Protein AF-0000000075743667 (afdb_homodimer)

Structure (mmCIF, N/CA/C/O backbone):
data_AF-0000000075743667-model_v1
#
loop_
_entity.id
_entity.type
_entity.pdbx_description
1 polymer 'Uncharacterized protein'
#
loop_
_atom_site.group_PDB
_atom_site.id
_atom_site.type_symbol
_atom_site.label_atom_id
_atom_site.label_alt_id
_atom_site.label_comp_id
_atom_site.label_asym_id
_atom_site.label_entity_id
_atom_site.label_seq_id
_atom_site.pdbx_PDB_ins_code
_atom_site.Cartn_x
_atom_site.Cartn_y
_atom_site.Cartn_z
_atom_site.occupancy
_atom_site.B_iso_or_equiv
_atom_site.auth_seq_id
_atom_site.auth_comp_id
_atom_site.auth_asym_id
_atom_site.auth_atom_id
_atom_site.pdbx_PDB_model_num
ATOM 1 N N . MET A 1 1 ? 5.312 5.82 22.953 1 30.31 1 MET A N 1
ATOM 2 C CA . MET A 1 1 ? 4.227 6.695 23.391 1 30.31 1 MET A CA 1
ATOM 3 C C . MET A 1 1 ? 3.285 7.008 22.219 1 30.31 1 MET A C 1
ATOM 5 O O . MET A 1 1 ? 3.736 7.336 21.125 1 30.31 1 MET A O 1
ATOM 9 N N . SER A 1 2 ? 2.158 6.434 22.016 1 38.72 2 SER A N 1
ATOM 10 C CA . SER A 1 2 ? 1.149 6.746 21.016 1 38.72 2 SER A CA 1
ATOM 11 C C . SER A 1 2 ? 1.008 8.258 20.828 1 38.72 2 SER A C 1
ATOM 13 O O . SER A 1 2 ? 0.708 8.977 21.781 1 38.72 2 SER A O 1
ATOM 15 N N . ASN A 1 3 ? 1.74 8.914 20.125 1 46.66 3 ASN A N 1
ATOM 16 C CA . ASN A 1 3 ? 1.658 10.375 20.078 1 46.66 3 ASN A CA 1
ATOM 17 C C . ASN A 1 3 ? 0.221 10.852 19.891 1 46.66 3 ASN A C 1
ATOM 19 O O . ASN A 1 3 ? -0.352 10.688 18.812 1 46.66 3 ASN A O 1
ATOM 23 N N . ASP A 1 4 ? -0.567 10.5 20.859 1 55.75 4 ASP A N 1
ATOM 24 C CA . ASP A 1 4 ? -1.965 10.914 20.906 1 55.75 4 ASP A CA 1
ATOM 25 C C . ASP A 1 4 ? -2.107 12.391 20.531 1 55.75 4 ASP A C 1
ATOM 27 O O . ASP A 1 4 ? -1.599 13.266 21.234 1 55.75 4 ASP A O 1
ATOM 31 N N . LEU A 1 5 ? -2.025 12.688 19.234 1 69.25 5 LEU A N 1
ATOM 32 C CA . LEU A 1 5 ? -2.34 14.055 18.844 1 69.25 5 LEU A CA 1
ATOM 33 C C . LEU A 1 5 ? -3.625 14.531 19.516 1 69.25 5 LEU A C 1
ATOM 35 O O . LEU A 1 5 ? -4.645 13.836 19.469 1 69.25 5 LEU A O 1
ATOM 39 N N . GLY A 1 6 ? -3.549 15.078 20.703 1 69.88 6 GLY A N 1
ATOM 40 C CA . GLY A 1 6 ? -4.699 15.656 21.375 1 69.88 6 GLY A CA 1
ATOM 41 C C . GLY A 1 6 ? -5.883 15.891 20.453 1 69.88 6 GLY A C 1
ATOM 42 O O . GLY A 1 6 ? -6.02 15.211 19.422 1 69.88 6 GLY A O 1
ATOM 43 N N . ASP A 1 7 ? -6.824 16.672 20.672 1 87.44 7 ASP A N 1
ATOM 44 C CA . ASP A 1 7 ? -8.031 17.047 19.938 1 87.44 7 ASP A CA 1
ATOM 45 C C . AS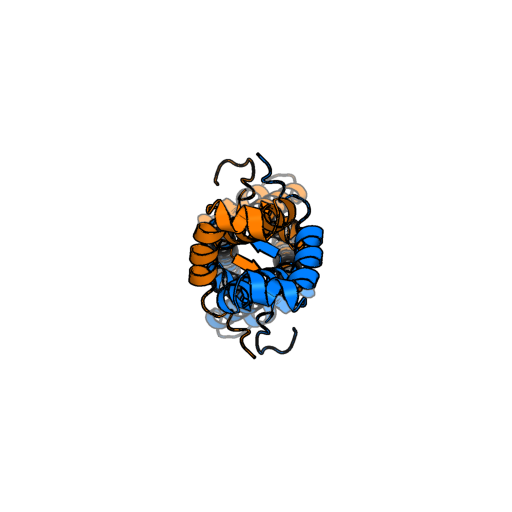P A 1 7 ? -7.699 17.938 18.75 1 87.44 7 ASP A C 1
ATOM 47 O O . ASP A 1 7 ? -7.949 19.141 18.766 1 87.44 7 ASP A O 1
ATOM 51 N N . ILE A 1 8 ? -7.152 17.281 17.625 1 92.94 8 ILE A N 1
ATOM 52 C CA . ILE A 1 8 ? -6.727 18.047 16.469 1 92.94 8 ILE A CA 1
ATOM 53 C C . ILE A 1 8 ? -7.945 18.656 15.781 1 92.94 8 ILE A C 1
ATOM 55 O O . ILE A 1 8 ? -7.902 19.812 15.328 1 92.94 8 ILE A O 1
ATOM 59 N N . LYS A 1 9 ? -9 17.984 15.789 1 92.5 9 LYS A N 1
ATOM 60 C CA . LYS A 1 9 ? -10.219 18.5 15.172 1 92.5 9 LYS A CA 1
ATOM 61 C C . LYS A 1 9 ? -10.719 19.734 15.906 1 92.5 9 LYS A C 1
ATOM 63 O O . LYS A 1 9 ? -11.109 20.719 15.273 1 92.5 9 LYS A O 1
ATOM 68 N N . GLY A 1 10 ? -10.641 19.516 17.172 1 95.5 10 GLY A N 1
ATOM 69 C CA . GLY A 1 10 ? -11.023 20.672 17.984 1 95.5 10 GLY A CA 1
ATOM 70 C C . GLY A 1 10 ? -10.109 21.859 17.797 1 95.5 10 GLY A C 1
ATOM 71 O O . GLY A 1 10 ? -10.57 23 17.672 1 95.5 10 GLY A O 1
ATOM 72 N N . SER A 1 11 ? -8.898 21.641 17.75 1 96.62 11 SER A N 1
ATOM 73 C CA . SER A 1 11 ? -7.914 22.703 17.547 1 96.62 11 SER A CA 1
ATOM 74 C C . SER A 1 11 ? -8.133 23.406 16.219 1 96.62 11 SER A C 1
ATOM 76 O O . SER A 1 11 ? -8.102 24.641 16.156 1 96.62 11 SER A O 1
ATOM 78 N N . VAL A 1 12 ? -8.398 22.656 15.234 1 97.06 12 VAL A N 1
ATOM 79 C CA . VAL A 1 12 ? -8.617 23.219 13.898 1 97.06 12 VAL A CA 1
ATOM 80 C C . VAL A 1 12 ? -9.875 24.078 13.906 1 97.06 12 VAL A C 1
ATOM 82 O O . VAL A 1 12 ? -9.867 25.203 13.375 1 97.06 12 VAL A O 1
ATOM 85 N N . LYS A 1 13 ? -10.859 23.578 14.523 1 96.56 13 LYS A N 1
ATOM 86 C CA . LYS A 1 13 ? -12.109 24.328 14.586 1 96.56 13 LYS A CA 1
ATOM 87 C C . LYS A 1 13 ? -11.914 25.672 15.305 1 96.56 13 LYS A C 1
ATOM 89 O O . LYS A 1 13 ? -12.359 26.703 14.812 1 96.56 13 LYS A O 1
ATOM 94 N N . ARG A 1 14 ? -11.242 25.656 16.406 1 97.19 14 ARG A N 1
ATOM 95 C CA . ARG A 1 14 ? -11 26.859 17.172 1 97.19 14 ARG A CA 1
ATOM 96 C C . ARG A 1 14 ? -10.109 27.844 16.406 1 97.19 14 ARG A C 1
ATOM 98 O O . ARG A 1 14 ? -10.359 29.047 16.391 1 97.19 14 ARG A O 1
ATOM 105 N N . LEU A 1 15 ? -9.18 27.328 15.711 1 98 15 LEU A N 1
ATOM 106 C CA . LEU A 1 15 ? -8.258 28.172 14.969 1 98 15 LEU A CA 1
ATOM 107 C C . LEU A 1 15 ? -8.953 28.797 13.758 1 98 15 LEU A C 1
ATOM 109 O O . LEU A 1 15 ? -8.664 29.938 13.391 1 98 15 LEU A O 1
ATOM 113 N N . ARG A 1 16 ? -9.859 28.094 13.18 1 97.12 16 ARG A N 1
ATOM 114 C CA . ARG A 1 16 ? -10.617 28.656 12.062 1 97.12 16 ARG A CA 1
ATOM 115 C C . ARG A 1 16 ? -11.438 29.859 12.5 1 97.12 16 ARG A C 1
ATOM 117 O O . ARG A 1 16 ? -11.516 30.859 11.781 1 97.12 16 ARG A O 1
ATOM 124 N N . GLU A 1 17 ? -11.922 29.766 13.641 1 96.56 17 GLU A N 1
ATOM 125 C CA . GLU A 1 17 ? -12.688 30.875 14.195 1 96.56 17 GLU A CA 1
ATOM 126 C C . GLU A 1 17 ? -11.789 32.094 14.469 1 96.56 17 GLU A C 1
ATOM 128 O O . GLU A 1 17 ? -12.164 33.219 14.195 1 96.56 17 GLU A O 1
ATOM 133 N N . ARG A 1 18 ? -10.664 31.734 14.914 1 95.88 18 ARG A N 1
ATOM 134 C CA . ARG A 1 18 ? -9.727 32.812 15.273 1 95.88 18 ARG A CA 1
ATOM 135 C C . ARG A 1 18 ? -9.234 33.531 14.039 1 95.88 18 ARG A C 1
ATOM 137 O O . ARG A 1 18 ? -9.227 34.781 14.008 1 95.88 18 ARG A O 1
ATOM 144 N N . VAL A 1 19 ? -8.906 32.781 13.055 1 96.25 19 VAL A N 1
ATOM 145 C CA . VAL A 1 19 ? -8.258 33.406 11.906 1 96.25 19 VAL A CA 1
ATOM 146 C C . VAL A 1 19 ? -9.281 34.188 11.078 1 96.25 19 VAL A C 1
ATOM 148 O O . VAL A 1 19 ? -8.922 34.969 10.195 1 96.25 19 VAL A O 1
ATOM 151 N N . SER A 1 20 ? -10.492 34.031 11.367 1 94.44 20 SER A N 1
ATOM 152 C CA . SER A 1 20 ? -11.555 34.75 10.688 1 94.44 20 SER A CA 1
ATOM 153 C C . SER A 1 20 ? -11.914 36.031 11.43 1 94.44 20 SER A C 1
ATOM 155 O O . SER A 1 20 ? -12.688 36.875 10.93 1 94.44 20 SER A O 1
ATOM 157 N N . SER A 1 21 ? -11.375 36.25 12.633 1 94.12 21 SER A N 1
ATOM 158 C CA . SER A 1 21 ? -11.672 37.406 13.492 1 94.12 21 SER A CA 1
ATOM 159 C C . SER A 1 21 ? -10.789 38.594 13.141 1 94.12 21 SER A C 1
ATOM 161 O O . SER A 1 21 ? -9.562 38.469 13.156 1 94.12 21 SER A O 1
ATOM 163 N N . GLY A 1 22 ? -11.375 39.688 12.914 1 93.69 22 GLY A N 1
ATOM 164 C CA . GLY A 1 22 ? -10.641 40.906 12.633 1 93.69 22 GLY A CA 1
ATOM 165 C C . GLY A 1 22 ? -9.703 41.312 13.758 1 93.69 22 GLY A C 1
ATOM 166 O O . GLY A 1 22 ? -8.586 41.75 13.516 1 93.69 22 GLY A O 1
ATOM 167 N N . THR A 1 23 ? -10.172 41.156 14.977 1 94.62 23 THR A N 1
ATOM 168 C CA . THR A 1 23 ? -9.367 41.5 16.141 1 94.62 23 THR A CA 1
ATOM 169 C C . THR A 1 23 ? -8.117 40.625 16.219 1 94.62 23 THR A C 1
ATOM 171 O O . THR A 1 23 ? -7.031 41.125 16.531 1 94.62 23 THR A O 1
ATOM 174 N N . PHE A 1 24 ? -8.289 39.406 15.883 1 96.12 24 PHE A N 1
ATOM 175 C CA . PHE A 1 24 ? -7.152 38.469 15.891 1 96.12 24 PHE A CA 1
ATOM 176 C C . PHE A 1 24 ? -6.152 38.844 14.797 1 96.12 24 PHE A C 1
ATOM 178 O O . PHE A 1 24 ? -4.949 38.906 15.055 1 96.12 24 PHE A O 1
ATOM 185 N N . ILE A 1 25 ? -6.629 39.125 13.68 1 96.19 25 ILE A N 1
ATOM 186 C CA . ILE A 1 25 ? -5.781 39.5 12.539 1 96.19 25 ILE A CA 1
ATOM 187 C C . ILE A 1 25 ? -4.949 40.719 12.883 1 96.19 25 ILE A C 1
ATOM 189 O O . ILE A 1 25 ? -3.748 40.75 12.602 1 96.19 25 ILE A O 1
ATOM 193 N N . LYS A 1 26 ? -5.578 41.625 13.492 1 95.38 26 LYS A N 1
ATOM 194 C CA . LYS A 1 26 ? -4.887 42.844 13.875 1 95.38 26 LYS A CA 1
ATOM 195 C C . LYS A 1 26 ? -3.826 42.562 14.938 1 95.38 26 LYS A C 1
ATOM 197 O O . LYS A 1 26 ? -2.754 43.188 14.922 1 95.38 26 LYS A O 1
ATOM 202 N N . ALA A 1 27 ? -4.129 41.625 15.773 1 94.06 27 ALA A N 1
ATOM 203 C CA . ALA A 1 27 ? -3.242 41.344 16.891 1 94.06 27 ALA A CA 1
ATOM 204 C C . ALA A 1 27 ? -1.992 40.594 16.438 1 94.06 27 ALA A C 1
ATOM 206 O O . ALA A 1 27 ? -0.893 40.844 16.938 1 94.06 27 ALA A O 1
ATOM 207 N N . VAL A 1 28 ? -2.141 39.75 15.5 1 95.62 28 VAL A N 1
ATOM 208 C CA . VAL A 1 28 ? -1.021 38.844 15.234 1 95.62 28 VAL A CA 1
ATOM 209 C C . VAL A 1 28 ? -0.423 39.156 13.867 1 95.62 28 VAL A C 1
ATOM 211 O O . VAL A 1 28 ? 0.69 38.719 13.555 1 95.62 28 VAL A O 1
ATOM 214 N N . GLY A 1 29 ? -1.135 39.719 12.945 1 95.12 29 GLY A N 1
ATOM 215 C CA . GLY A 1 29 ? -0.671 40.062 11.609 1 95.12 29 GLY A CA 1
ATOM 216 C C . GLY A 1 29 ? -1.133 39.062 10.555 1 95.12 29 GLY A C 1
ATOM 217 O O . GLY A 1 29 ? -1.316 37.875 10.844 1 95.12 29 GLY A O 1
ATOM 218 N N . LYS A 1 30 ? -1.178 39.531 9.352 1 95.5 30 LYS A N 1
ATOM 219 C CA . LYS A 1 30 ? -1.672 38.75 8.234 1 95.5 30 LYS A CA 1
ATOM 220 C C . LYS A 1 30 ? -0.74 37.562 7.941 1 95.5 30 LYS A C 1
ATOM 222 O O . LYS A 1 30 ? -1.189 36.5 7.512 1 95.5 30 LYS A O 1
ATOM 227 N N . GLY A 1 31 ? 0.499 37.781 8.148 1 95.19 31 GLY A N 1
ATOM 228 C CA . GLY A 1 31 ? 1.457 36.719 7.91 1 95.19 31 GLY A CA 1
ATOM 229 C C . GLY A 1 31 ? 1.236 35.5 8.805 1 95.19 31 GLY A C 1
ATOM 230 O O . GLY A 1 31 ? 1.207 34.375 8.32 1 95.19 31 GLY A O 1
ATOM 231 N N . THR A 1 32 ? 1.027 35.844 10.023 1 96.75 32 THR A N 1
ATOM 232 C CA . THR A 1 32 ? 0.778 34.75 10.977 1 96.75 32 THR A CA 1
ATOM 233 C C . THR A 1 32 ? -0.53 34.031 10.656 1 96.75 32 THR A C 1
ATOM 235 O O . THR A 1 32 ? -0.603 32.812 10.727 1 96.75 32 THR A O 1
ATOM 238 N N . VAL A 1 33 ? -1.503 34.75 10.297 1 96.81 33 VAL A N 1
ATOM 239 C CA . VAL A 1 33 ? -2.799 34.188 9.938 1 96.81 33 VAL A CA 1
ATOM 240 C C . VAL A 1 33 ? -2.641 33.25 8.742 1 96.81 33 VAL A C 1
ATOM 242 O O . VAL A 1 33 ? -3.16 32.125 8.75 1 96.81 33 VAL A O 1
ATOM 245 N N . ARG A 1 34 ? -1.902 33.625 7.75 1 96.12 34 ARG A N 1
ATOM 246 C CA . ARG A 1 34 ? -1.662 32.812 6.574 1 96.12 34 ARG A CA 1
ATOM 247 C C . ARG A 1 34 ? -0.949 31.5 6.957 1 96.12 34 ARG A C 1
ATOM 249 O O . ARG A 1 34 ? -1.263 30.438 6.426 1 96.12 34 ARG A O 1
ATOM 256 N N . ASP A 1 35 ? 0.009 31.641 7.84 1 96.94 35 ASP A N 1
ATOM 257 C CA . ASP A 1 35 ? 0.732 30.453 8.289 1 96.94 35 ASP A CA 1
ATOM 258 C C . ASP A 1 35 ? -0.207 29.469 8.969 1 96.94 35 ASP A C 1
ATOM 260 O O . ASP A 1 35 ? -0.12 28.25 8.734 1 96.94 35 ASP A O 1
ATOM 264 N N . ILE A 1 36 ? -1.07 29.984 9.812 1 97.44 36 I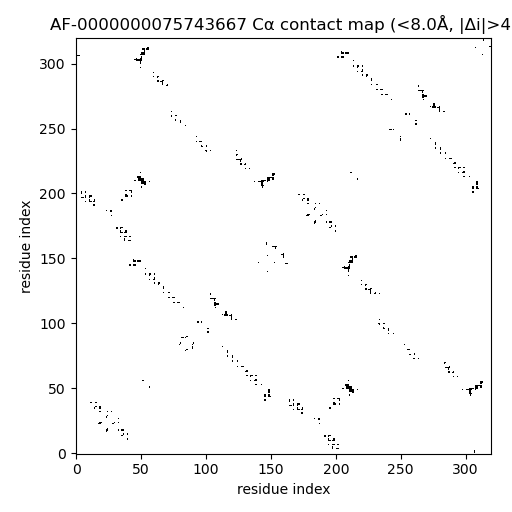LE A N 1
ATOM 265 C CA . ILE A 1 36 ? -2.021 29.125 10.508 1 97.44 36 ILE A CA 1
ATOM 266 C C . ILE A 1 36 ? -2.965 28.469 9.492 1 97.44 36 ILE A C 1
ATOM 268 O O . ILE A 1 36 ? -3.24 27.266 9.57 1 97.44 36 ILE A O 1
ATOM 272 N N . GLU A 1 37 ? -3.43 29.219 8.555 1 96.81 37 GLU A N 1
ATOM 273 C CA . GLU A 1 37 ? -4.32 28.719 7.52 1 96.81 37 GLU A CA 1
ATOM 274 C C . GLU A 1 37 ? -3.646 27.609 6.707 1 96.81 37 GLU A C 1
ATOM 276 O O . GLU A 1 37 ? -4.289 26.625 6.336 1 96.81 37 GLU A O 1
ATOM 281 N N . THR A 1 38 ? -2.422 27.781 6.449 1 96.25 38 THR A N 1
ATOM 282 C CA . THR A 1 38 ? -1.66 26.781 5.727 1 96.25 38 THR A CA 1
ATOM 283 C C . THR A 1 38 ? -1.68 25.453 6.48 1 96.25 38 THR A C 1
ATOM 285 O O . THR A 1 38 ? -1.871 24.391 5.875 1 96.25 38 THR A O 1
ATOM 288 N N . LEU A 1 39 ? -1.499 25.547 7.77 1 96.56 39 LEU A N 1
ATOM 289 C CA . LEU A 1 39 ? -1.515 24.328 8.562 1 96.56 39 LEU A CA 1
ATOM 290 C C . LEU A 1 39 ? -2.914 23.719 8.602 1 96.56 39 LEU A C 1
ATOM 292 O O . LEU A 1 39 ? -3.066 22.5 8.578 1 96.56 39 LEU A O 1
ATOM 296 N N . ILE A 1 40 ? -3.885 24.531 8.703 1 96.19 40 ILE A N 1
ATOM 297 C CA . ILE A 1 40 ? -5.262 24.047 8.688 1 96.19 40 ILE A CA 1
ATOM 298 C C . ILE A 1 40 ? -5.539 23.328 7.367 1 96.19 40 ILE A C 1
ATOM 300 O O . ILE A 1 40 ? -6.129 22.25 7.352 1 96.19 40 ILE A O 1
ATOM 304 N N . GLU A 1 41 ? -5.086 23.906 6.297 1 94.38 41 GLU A N 1
ATOM 305 C CA . GLU A 1 41 ? -5.281 23.312 4.98 1 94.38 41 GLU A CA 1
ATOM 306 C C . GLU A 1 41 ? -4.562 21.969 4.875 1 94.38 41 GLU A C 1
ATOM 308 O O . GLU A 1 41 ? -5.109 21.016 4.328 1 94.38 41 GLU A O 1
ATOM 313 N N . TYR A 1 42 ? -3.385 21.953 5.355 1 93.88 42 TYR A N 1
ATOM 314 C CA . TYR A 1 42 ? -2.643 20.703 5.367 1 93.88 42 TYR A CA 1
ATOM 315 C C . TYR A 1 42 ? -3.43 19.609 6.078 1 93.88 42 TYR A C 1
ATOM 317 O O . TYR A 1 42 ? -3.537 18.484 5.578 1 93.88 42 TYR A O 1
ATOM 325 N N . TYR A 1 43 ? -3.936 19.969 7.215 1 93.19 43 TYR A N 1
ATOM 326 C CA . TYR A 1 43 ? -4.738 19.016 7.969 1 93.19 43 TYR A CA 1
ATOM 327 C C . TYR A 1 43 ? -5.953 18.562 7.16 1 93.19 43 TYR A C 1
ATOM 329 O O . TYR A 1 43 ? -6.25 17.375 7.082 1 93.19 43 TYR A O 1
ATOM 337 N N . GLU A 1 44 ? -6.609 19.469 6.586 1 92.12 44 GLU A N 1
ATOM 338 C CA . GLU A 1 44 ? -7.832 19.172 5.852 1 92.12 44 GLU A CA 1
ATOM 339 C C . GLU A 1 44 ? -7.555 18.234 4.676 1 92.12 44 GLU A C 1
ATOM 341 O O . GLU A 1 44 ? -8.367 17.359 4.363 1 92.12 44 GLU A O 1
ATOM 346 N N . LEU A 1 45 ? -6.43 18.391 4.102 1 90.19 45 LEU A N 1
ATOM 347 C CA . LEU A 1 45 ? -6.062 17.578 2.947 1 90.19 45 LEU A CA 1
ATOM 348 C C . LEU A 1 45 ? -5.633 16.188 3.379 1 90.19 45 LEU A C 1
ATOM 350 O O . LEU A 1 45 ? -5.824 15.211 2.643 1 90.19 45 LEU A O 1
ATOM 354 N N . THR A 1 46 ? -5.094 16.125 4.527 1 91.44 46 THR A N 1
ATOM 355 C CA . THR A 1 46 ? -4.434 14.875 4.887 1 91.44 46 THR A CA 1
ATOM 356 C C . THR A 1 46 ? -5.293 14.07 5.855 1 91.44 46 THR A C 1
ATOM 358 O O . THR A 1 46 ? -5.062 12.875 6.051 1 91.44 46 THR A O 1
ATOM 361 N N . LYS A 1 47 ? -6.301 14.656 6.418 1 89.88 47 LYS A N 1
ATOM 362 C CA . LYS A 1 47 ? -7.078 14 7.465 1 89.88 47 LYS A CA 1
ATOM 363 C C . LYS A 1 47 ? -7.805 12.773 6.922 1 89.88 47 LYS A C 1
ATOM 365 O O . LYS A 1 47 ? -8.148 11.867 7.684 1 89.88 47 LYS A O 1
ATOM 370 N N . SER A 1 48 ? -8.078 12.758 5.691 1 90.75 48 SER A N 1
ATOM 371 C CA . SER A 1 48 ? -8.828 11.648 5.109 1 90.75 48 SER A CA 1
ATOM 372 C C . SER A 1 48 ? -7.895 10.625 4.465 1 90.75 48 SER A C 1
ATOM 374 O O . SER A 1 48 ? -8.352 9.672 3.84 1 90.75 48 SER A O 1
ATOM 376 N N . CYS A 1 49 ? -6.645 10.789 4.621 1 91.56 49 CYS A N 1
ATOM 377 C CA . CYS A 1 49 ? -5.672 9.914 3.98 1 91.56 49 CYS A CA 1
ATOM 378 C C . CYS A 1 49 ? -5.219 8.812 4.934 1 91.56 49 CYS A C 1
ATOM 380 O O . CYS A 1 49 ? -5.273 8.977 6.152 1 91.56 49 CYS A O 1
ATOM 382 N N . VAL A 1 50 ? -4.867 7.707 4.324 1 92.44 50 VAL A N 1
ATOM 383 C CA . VAL A 1 50 ? -4.148 6.645 5.02 1 92.44 50 VAL A CA 1
ATOM 384 C C . VAL A 1 50 ? -2.645 6.898 4.934 1 92.44 50 VAL A C 1
ATOM 386 O O . VAL A 1 50 ? -2.129 7.258 3.875 1 92.44 50 VAL A O 1
ATOM 389 N N . MET A 1 51 ? -2.045 6.762 6.051 1 90.88 51 MET A N 1
ATOM 390 C CA . MET A 1 51 ? -0.631 7.121 6.086 1 90.88 51 MET A CA 1
ATOM 391 C C . MET A 1 51 ? 0.239 5.887 6.301 1 90.88 51 MET A C 1
ATOM 393 O O . MET A 1 51 ? -0.109 5.008 7.09 1 90.88 51 MET A O 1
ATOM 397 N N . LEU A 1 52 ? 1.314 5.883 5.504 1 92 52 LEU A N 1
ATOM 398 C CA . LEU A 1 52 ? 2.332 4.84 5.594 1 92 52 LEU A CA 1
ATOM 399 C C . LEU A 1 52 ? 3.709 5.445 5.84 1 92 52 LEU A C 1
ATOM 401 O O . LEU A 1 52 ? 3.996 6.555 5.383 1 92 52 LEU A O 1
ATOM 405 N N . THR A 1 53 ? 4.516 4.711 6.535 1 91.62 53 THR A N 1
ATOM 406 C CA . THR A 1 53 ? 5.922 5.098 6.547 1 91.62 53 THR A CA 1
ATOM 407 C C . THR A 1 53 ? 6.574 4.801 5.199 1 91.62 53 THR A C 1
ATOM 409 O O . THR A 1 53 ? 6.07 3.982 4.426 1 91.62 53 THR A O 1
ATOM 412 N N . GLN A 1 54 ? 7.648 5.41 4.965 1 89.94 54 GLN A N 1
ATOM 413 C CA . GLN A 1 54 ? 8.414 5.121 3.756 1 89.94 54 GLN A CA 1
ATOM 414 C C . GLN A 1 54 ? 8.891 3.674 3.74 1 89.94 54 GLN A C 1
ATOM 416 O O . GLN A 1 54 ? 8.898 3.025 2.691 1 89.94 54 GLN A O 1
ATOM 421 N N . ASP A 1 55 ? 9.25 3.182 4.844 1 91.12 55 ASP A N 1
ATOM 422 C CA . ASP A 1 55 ? 9.719 1.804 4.957 1 91.12 55 ASP A CA 1
ATOM 423 C C . ASP A 1 55 ? 8.602 0.815 4.641 1 91.12 55 ASP A C 1
ATOM 425 O O . ASP A 1 55 ? 8.828 -0.194 3.969 1 91.12 55 ASP A O 1
ATOM 429 N N . GLU A 1 56 ? 7.445 1.104 5.113 1 92.44 56 GLU A N 1
ATOM 430 C CA . GLU A 1 56 ? 6.297 0.258 4.812 1 92.44 56 GLU A CA 1
ATOM 431 C C . GLU A 1 56 ? 6.016 0.219 3.311 1 92.44 56 GLU A C 1
ATOM 433 O O . GLU A 1 56 ? 5.785 -0.852 2.744 1 92.44 56 GLU A O 1
ATOM 438 N N . ALA A 1 57 ? 6.059 1.359 2.736 1 93.38 57 ALA A N 1
ATOM 439 C CA . ALA A 1 57 ? 5.812 1.444 1.3 1 93.38 57 ALA A CA 1
ATOM 440 C C . ALA A 1 57 ? 6.832 0.624 0.519 1 93.38 57 ALA A C 1
ATOM 442 O O . ALA A 1 57 ? 6.469 -0.157 -0.364 1 93.38 57 ALA A O 1
ATOM 443 N N . LYS A 1 58 ? 8.047 0.732 0.853 1 94.69 58 LYS A N 1
ATOM 444 C CA . LYS A 1 58 ? 9.109 -0.012 0.184 1 94.69 58 LYS A CA 1
ATOM 445 C C . LYS A 1 58 ? 8.984 -1.51 0.448 1 94.69 58 LYS A C 1
ATOM 447 O O . LYS A 1 58 ? 9.188 -2.324 -0.454 1 94.69 58 LYS A O 1
ATOM 452 N N . SER A 1 59 ? 8.633 -1.801 1.652 1 95.19 59 SER A N 1
ATOM 453 C CA . SER A 1 59 ? 8.484 -3.203 2.031 1 95.19 59 SER A CA 1
ATOM 454 C C . SER A 1 59 ? 7.371 -3.877 1.239 1 95.19 59 SER A C 1
ATOM 456 O O . SER A 1 59 ? 7.488 -5.043 0.858 1 95.19 59 SER A O 1
ATOM 458 N N . LEU A 1 60 ? 6.336 -3.148 1.057 1 95.56 60 LEU A N 1
ATOM 459 C CA . LEU A 1 60 ? 5.242 -3.688 0.255 1 95.56 60 LEU A CA 1
ATOM 460 C C . LEU A 1 60 ? 5.727 -4.059 -1.145 1 95.56 60 LEU A C 1
ATOM 462 O O . LEU A 1 60 ? 5.426 -5.145 -1.642 1 95.56 60 LEU A O 1
ATOM 466 N N . TYR A 1 61 ? 6.48 -3.205 -1.755 1 97 61 TYR A N 1
ATOM 467 C CA . TYR A 1 61 ? 6.992 -3.477 -3.094 1 97 61 TYR A CA 1
ATOM 468 C C . TYR A 1 61 ? 7.969 -4.648 -3.076 1 97 61 TYR A C 1
ATOM 470 O O . TYR A 1 61 ? 7.941 -5.5 -3.969 1 97 61 TYR A O 1
ATOM 478 N N . ASN A 1 62 ? 8.758 -4.66 -2.072 1 96.06 62 ASN A N 1
ATOM 479 C CA . ASN A 1 62 ? 9.711 -5.762 -1.959 1 96.06 62 ASN A CA 1
ATOM 480 C C . ASN A 1 62 ? 9 -7.102 -1.813 1 96.06 62 ASN A C 1
ATOM 482 O O . ASN A 1 62 ? 9.438 -8.102 -2.385 1 96.06 62 ASN A O 1
ATOM 486 N N . LEU A 1 63 ? 7.957 -7.109 -1.021 1 94.5 63 LEU A N 1
ATOM 487 C CA . LEU A 1 63 ? 7.172 -8.328 -0.856 1 94.5 63 LEU A CA 1
ATOM 488 C C . LEU A 1 63 ? 6.551 -8.758 -2.182 1 94.5 63 LEU A C 1
ATOM 490 O O . LEU A 1 63 ? 6.535 -9.945 -2.506 1 94.5 63 LEU A O 1
ATOM 494 N N . TYR A 1 64 ? 6.066 -7.801 -2.924 1 96.5 64 TYR A N 1
ATOM 495 C CA . TYR A 1 64 ? 5.559 -8.086 -4.262 1 96.5 64 TYR A CA 1
ATOM 496 C C . TYR A 1 64 ? 6.637 -8.719 -5.133 1 96.5 64 TYR A C 1
ATOM 498 O O . TYR A 1 64 ? 6.41 -9.758 -5.754 1 96.5 64 TYR A O 1
ATOM 506 N N . VAL A 1 65 ? 7.75 -8.102 -5.176 1 96.12 65 VAL A N 1
ATOM 507 C CA . VAL A 1 65 ? 8.82 -8.578 -6.043 1 96.12 65 VAL A CA 1
ATOM 508 C C . VAL A 1 65 ? 9.203 -10.008 -5.664 1 96.12 65 VAL A C 1
ATOM 510 O O . VAL A 1 65 ? 9.352 -10.867 -6.535 1 96.12 65 VAL A O 1
ATOM 513 N N . ALA A 1 66 ? 9.328 -10.219 -4.406 1 93.94 66 ALA A N 1
ATOM 514 C CA . ALA A 1 66 ? 9.672 -11.555 -3.918 1 93.94 66 ALA A CA 1
ATOM 515 C C . ALA A 1 66 ? 8.594 -12.562 -4.297 1 93.94 66 ALA A C 1
ATOM 517 O O . ALA A 1 66 ? 8.906 -13.688 -4.707 1 93.94 66 ALA A O 1
ATOM 518 N N . SER A 1 67 ? 7.344 -12.18 -4.148 1 94.38 67 SER A N 1
ATOM 519 C CA . SER A 1 67 ? 6.223 -13.055 -4.473 1 94.38 67 SER A CA 1
ATOM 520 C C . SER A 1 67 ? 6.164 -13.352 -5.969 1 94.38 67 SER A C 1
ATOM 522 O O . SER A 1 67 ? 6.043 -14.508 -6.375 1 94.38 67 SER A O 1
ATOM 524 N N . GLU A 1 68 ? 6.199 -12.273 -6.695 1 94.06 68 GLU A N 1
ATOM 525 C CA . GLU A 1 68 ? 6.133 -12.406 -8.148 1 94.06 68 GLU A CA 1
ATOM 526 C C . GLU A 1 68 ? 7.254 -13.297 -8.672 1 94.06 68 GLU A C 1
ATOM 528 O O . GLU A 1 68 ? 7.023 -14.172 -9.508 1 94.06 68 GLU A O 1
ATOM 533 N N . GLY A 1 69 ? 8.445 -13.055 -8.211 1 90 69 GLY A N 1
ATOM 534 C CA . GLY A 1 69 ? 9.578 -13.859 -8.641 1 90 69 GLY A CA 1
ATOM 535 C C . GLY A 1 69 ? 9.398 -15.344 -8.352 1 90 69 GLY A C 1
ATOM 536 O O . GLY A 1 69 ? 9.648 -16.188 -9.219 1 90 69 GLY A O 1
ATOM 537 N N . ARG A 1 70 ? 8.969 -15.688 -7.234 1 87.06 70 ARG A N 1
ATOM 538 C CA . ARG A 1 70 ? 8.781 -17.078 -6.82 1 87.06 70 ARG A CA 1
ATOM 539 C C . ARG A 1 70 ? 7.672 -17.75 -7.625 1 87.06 70 ARG A C 1
ATOM 541 O O . ARG A 1 70 ? 7.84 -18.859 -8.117 1 87.06 70 ARG A O 1
ATOM 548 N N . ILE A 1 71 ? 6.574 -17.109 -7.77 1 90.5 71 ILE A N 1
ATOM 549 C CA . ILE A 1 71 ? 5.418 -17.656 -8.469 1 90.5 71 ILE A CA 1
ATOM 550 C C . ILE A 1 71 ? 5.746 -17.828 -9.945 1 90.5 71 ILE A C 1
ATOM 552 O O . ILE A 1 71 ? 5.457 -18.875 -10.531 1 90.5 71 ILE A O 1
ATOM 556 N N . LYS A 1 72 ? 6.363 -16.828 -10.461 1 89.62 72 LYS A N 1
ATOM 557 C CA . LYS A 1 72 ? 6.734 -16.891 -11.875 1 89.62 72 LYS A CA 1
ATOM 558 C C . LYS A 1 72 ? 7.695 -18.047 -12.133 1 89.62 72 LYS A C 1
ATOM 560 O O . LYS A 1 72 ? 7.523 -18.797 -13.094 1 89.62 72 LYS A O 1
ATOM 565 N N . LYS A 1 73 ? 8.641 -18.172 -11.352 1 83.88 73 LYS A N 1
ATOM 566 C CA . LYS A 1 73 ? 9.625 -19.234 -11.516 1 83.88 73 LYS A CA 1
ATOM 567 C C . LYS A 1 73 ? 8.953 -20.609 -11.453 1 83.88 73 LYS A C 1
ATOM 569 O O . LYS A 1 73 ? 9.25 -21.484 -12.273 1 83.88 73 LYS A O 1
ATOM 574 N N . LEU A 1 74 ? 8.133 -20.797 -10.578 1 83.25 74 LEU A N 1
ATOM 575 C CA . LEU A 1 74 ? 7.434 -22.062 -10.438 1 83.25 74 LEU A CA 1
ATOM 576 C C . LEU A 1 74 ? 6.555 -22.328 -11.656 1 83.25 74 LEU A C 1
ATOM 578 O O . LEU A 1 74 ? 6.59 -23.422 -12.219 1 83.25 74 LEU A O 1
ATOM 582 N N . LEU A 1 75 ? 5.844 -21.375 -12 1 84.75 75 LEU A N 1
ATOM 583 C CA . LEU A 1 75 ? 4.918 -21.547 -13.117 1 84.75 75 LEU A CA 1
ATOM 584 C C . LEU A 1 75 ? 5.676 -21.797 -14.414 1 84.75 75 LEU A C 1
ATOM 586 O O . LEU A 1 75 ? 5.297 -22.672 -15.203 1 84.75 75 LEU A O 1
ATOM 590 N N . GLU A 1 76 ? 6.691 -21.047 -14.586 1 83.88 76 GLU A N 1
ATOM 591 C CA . GLU A 1 76 ? 7.527 -21.25 -15.766 1 83.88 76 GLU A CA 1
ATOM 592 C C . GLU A 1 76 ? 8.094 -22.672 -15.797 1 83.88 76 GLU A C 1
ATOM 594 O O . GLU A 1 76 ? 8.055 -23.344 -16.828 1 83.88 76 GLU A O 1
ATOM 599 N N . GLY A 1 77 ? 8.609 -23.094 -14.711 1 77.44 77 GLY A N 1
ATOM 600 C CA . GLY A 1 77 ? 9.133 -24.438 -14.617 1 77.44 77 GLY A CA 1
ATOM 601 C C . GLY A 1 77 ? 8.086 -25.5 -14.906 1 77.44 77 GLY A C 1
ATOM 602 O O . GLY A 1 77 ? 8.367 -26.484 -15.594 1 77.44 77 GLY A O 1
ATOM 603 N N . PHE A 1 78 ? 6.934 -25.297 -14.461 1 77.06 78 PHE A N 1
ATOM 604 C CA . PHE A 1 78 ? 5.844 -26.219 -14.703 1 77.06 78 PHE A CA 1
ATOM 605 C C . PHE A 1 78 ? 5.473 -26.25 -16.172 1 77.06 78 PHE A C 1
ATOM 607 O O . PHE A 1 78 ? 5.34 -27.328 -16.766 1 77.06 78 PHE A O 1
ATOM 614 N N . LEU A 1 79 ? 5.309 -25.141 -16.672 1 79.81 79 LEU A N 1
ATOM 615 C CA . LEU A 1 79 ? 4.879 -25.031 -18.062 1 79.81 79 LEU A CA 1
ATOM 616 C C . LEU A 1 79 ? 5.93 -25.625 -19 1 79.81 79 LEU A C 1
ATOM 618 O O . LEU A 1 79 ? 5.594 -26.344 -19.938 1 79.81 79 LEU A O 1
ATOM 622 N N . GLU A 1 80 ? 7.164 -25.344 -18.688 1 76.88 80 GLU A N 1
ATOM 623 C CA . GLU A 1 80 ? 8.25 -25.922 -19.469 1 76.88 80 GLU A CA 1
ATOM 624 C C . GLU A 1 80 ? 8.273 -27.438 -19.375 1 76.88 80 GLU A C 1
ATOM 626 O O . GLU A 1 80 ? 8.508 -28.125 -20.359 1 76.88 80 GLU A O 1
ATOM 631 N N . THR A 1 81 ? 8.062 -27.891 -18.203 1 70.62 81 THR A N 1
ATOM 632 C CA . THR A 1 81 ? 8.031 -29.328 -17.984 1 70.62 81 THR A CA 1
ATOM 633 C C . THR A 1 81 ? 6.871 -29.969 -18.75 1 70.62 81 THR A C 1
ATOM 635 O O . THR A 1 81 ? 7.031 -31.016 -19.359 1 70.62 81 THR A O 1
ATOM 638 N N . MET A 1 82 ? 5.781 -29.297 -18.641 1 68.75 82 MET A N 1
ATOM 639 C CA . MET A 1 82 ? 4.613 -29.812 -19.344 1 68.75 82 MET A CA 1
ATOM 640 C C . MET A 1 82 ? 4.859 -29.875 -20.859 1 68.75 82 MET A C 1
ATOM 642 O O . MET A 1 82 ? 4.438 -30.812 -21.516 1 68.75 82 MET A O 1
ATOM 646 N N . ILE A 1 83 ? 5.531 -28.875 -21.344 1 67.31 83 ILE A N 1
ATOM 647 C CA . ILE A 1 83 ? 5.84 -28.812 -22.766 1 67.31 83 ILE A CA 1
ATOM 648 C C . ILE A 1 83 ? 6.863 -29.891 -23.125 1 67.31 83 ILE A C 1
ATOM 650 O O . ILE A 1 83 ? 6.773 -30.516 -24.188 1 67.31 83 ILE A O 1
ATOM 654 N N . THR A 1 84 ? 7.855 -29.891 -22.203 1 63.16 84 THR A N 1
ATOM 655 C CA . THR A 1 84 ? 8.891 -30.875 -22.453 1 63.16 84 THR A CA 1
ATOM 656 C C . THR A 1 84 ? 8.312 -32.281 -22.406 1 63.16 84 THR A C 1
ATOM 658 O O . THR A 1 84 ? 8.711 -33.156 -23.188 1 63.16 84 THR A O 1
ATOM 661 N N . ILE A 1 85 ? 7.574 -32.25 -21.281 1 57.59 85 ILE A N 1
ATOM 662 C CA . ILE A 1 85 ? 6.902 -33.531 -21.25 1 57.59 85 ILE A CA 1
ATOM 663 C C . ILE A 1 85 ? 5.969 -33.656 -22.453 1 57.59 85 ILE A C 1
ATOM 665 O O . ILE A 1 85 ? 5.566 -34.75 -22.828 1 57.59 85 ILE A O 1
ATOM 669 N N . LYS A 1 86 ? 6.047 -32.344 -23.156 1 50.25 86 LYS A N 1
ATOM 670 C CA . LYS A 1 86 ? 5.328 -32.125 -24.406 1 50.25 86 LYS A CA 1
ATOM 671 C C . LYS A 1 86 ? 4.559 -33.344 -24.844 1 50.25 86 LYS A C 1
ATOM 673 O O . LYS A 1 86 ? 3.367 -33.281 -25.156 1 50.25 86 LYS A O 1
ATOM 678 N N . SER A 1 87 ? 5.25 -33.906 -26.109 1 48.25 87 SER A N 1
ATOM 679 C CA . SER A 1 87 ? 4.625 -34.125 -27.406 1 48.25 87 SER A CA 1
ATOM 680 C C . SER A 1 87 ? 3.379 -35 -27.266 1 48.25 87 SER A C 1
ATOM 682 O O . SER A 1 87 ? 2.309 -34.656 -27.766 1 48.25 87 SER A O 1
ATOM 684 N N . ARG A 1 88 ? 3.428 -36.062 -26.859 1 50.88 88 ARG A N 1
ATOM 685 C CA . ARG A 1 88 ? 2.281 -36.938 -27.047 1 50.88 88 ARG A CA 1
ATOM 686 C C . ARG A 1 88 ? 1.371 -36.938 -25.828 1 50.88 88 ARG A C 1
ATOM 688 O O . ARG A 1 88 ? 0.146 -36.875 -25.953 1 50.88 88 ARG A O 1
ATOM 695 N N . ASP A 1 89 ? 1.869 -36.375 -24.516 1 56.47 89 ASP A N 1
ATOM 696 C CA . ASP A 1 89 ? 1.118 -36.688 -23.297 1 56.47 89 ASP A CA 1
ATOM 697 C C . ASP A 1 89 ? 0.368 -35.438 -22.797 1 56.47 89 ASP A C 1
ATOM 699 O O . ASP A 1 89 ? -0.714 -35.562 -22.219 1 56.47 89 ASP A O 1
ATOM 703 N N . PHE A 1 90 ? 0.86 -34.188 -23.047 1 59.97 90 PHE A N 1
ATOM 704 C CA . PHE A 1 90 ? 0.079 -33.031 -22.641 1 59.97 90 PHE A CA 1
ATOM 705 C C . PHE A 1 90 ? -1.255 -33 -23.375 1 59.97 90 PHE A C 1
ATOM 707 O O . PHE A 1 90 ? -2.297 -32.719 -22.766 1 59.97 90 PHE A O 1
ATOM 714 N N . ALA A 1 91 ? -1.063 -33.219 -24.578 1 61.16 91 ALA A N 1
ATOM 715 C CA . ALA A 1 91 ? -2.287 -33.281 -25.375 1 61.16 91 ALA A CA 1
ATOM 716 C C . ALA A 1 91 ? -3.232 -34.344 -24.844 1 61.16 91 ALA A C 1
ATOM 718 O O . ALA A 1 91 ? -4.453 -34.25 -24.984 1 61.16 91 ALA A O 1
ATOM 719 N N . ALA A 1 92 ? -2.477 -35.281 -24.188 1 62.66 92 ALA A N 1
ATOM 720 C CA . ALA A 1 92 ? -3.268 -36.406 -23.688 1 62.66 92 ALA A CA 1
ATOM 721 C C . ALA A 1 92 ? -3.965 -36.031 -22.375 1 62.66 92 ALA A C 1
ATOM 723 O O . ALA A 1 92 ? -5.027 -36.562 -22.062 1 62.66 92 ALA A O 1
ATOM 724 N N . ILE A 1 93 ? -3.352 -35.062 -21.656 1 65.56 93 ILE A N 1
ATOM 725 C CA . ILE A 1 93 ? -3.887 -34.781 -20.328 1 65.56 93 ILE A CA 1
ATOM 726 C C . ILE A 1 93 ? -4.785 -33.531 -20.375 1 65.56 93 ILE A C 1
ATOM 728 O O . ILE A 1 93 ? -5.68 -33.375 -19.547 1 65.56 93 ILE A O 1
ATOM 732 N N . TYR A 1 94 ? -4.621 -32.75 -21.422 1 70.12 94 TYR A N 1
ATOM 733 C CA . TYR A 1 94 ? -5.297 -31.453 -21.562 1 70.12 94 TYR A CA 1
ATOM 734 C C . TYR A 1 94 ? -6.809 -31.625 -21.484 1 70.12 94 TYR A C 1
ATOM 736 O O . TYR A 1 94 ? -7.488 -30.875 -20.781 1 70.12 94 TYR A O 1
ATOM 744 N N . PRO A 1 95 ? -7.309 -32.656 -22.109 1 70.12 95 PRO A N 1
ATOM 745 C CA . PRO A 1 95 ? -8.766 -32.812 -22.094 1 70.12 95 PRO A CA 1
ATOM 746 C C . PRO A 1 95 ? -9.312 -33.156 -20.703 1 70.12 95 PRO A C 1
ATOM 748 O O . PRO A 1 95 ? -10.5 -32.969 -20.438 1 70.12 95 PRO A O 1
ATOM 751 N N . PHE A 1 96 ? -8.43 -33.562 -19.75 1 67.88 96 PHE A N 1
ATOM 752 C CA . PHE A 1 96 ? -8.875 -34 -18.438 1 67.88 96 PHE A CA 1
ATOM 753 C C . PHE A 1 96 ? -8.711 -32.875 -17.406 1 67.88 96 PHE A C 1
ATOM 755 O O . PHE A 1 96 ? -9.133 -33.031 -16.25 1 67.88 96 PHE A O 1
ATOM 762 N N . MET A 1 97 ? -8.141 -31.859 -17.875 1 71.25 97 MET A N 1
ATOM 763 C CA . MET A 1 97 ? -7.965 -30.734 -16.969 1 71.25 97 MET A CA 1
ATOM 764 C C . MET A 1 97 ? -9.273 -29.984 -16.781 1 71.25 97 MET A C 1
ATOM 766 O O . MET A 1 97 ? -10.133 -29.984 -17.656 1 71.25 97 MET A O 1
ATOM 770 N N . PRO A 1 98 ? -9.391 -29.406 -15.5 1 73.25 98 PRO A N 1
ATOM 771 C CA . PRO A 1 98 ? -10.562 -28.547 -15.305 1 73.25 98 PRO A CA 1
ATOM 772 C C . PRO A 1 98 ? -10.672 -27.438 -16.359 1 73.25 98 PRO A C 1
ATOM 774 O O . PRO A 1 98 ? -9.656 -26.969 -16.859 1 73.25 98 PRO A O 1
ATOM 777 N N . SER A 1 99 ? -11.992 -27.031 -16.656 1 78.62 99 SER A N 1
ATOM 778 C CA . SER A 1 99 ? -12.266 -26.078 -17.719 1 78.62 99 SER A CA 1
ATOM 779 C C . SER A 1 99 ? -11.523 -24.766 -17.5 1 78.62 99 SER A C 1
ATOM 781 O O . SER A 1 99 ? -10.992 -24.188 -18.453 1 78.62 99 SER A O 1
ATOM 783 N N . ASP A 1 100 ? -11.477 -24.375 -16.25 1 74.19 100 ASP A N 1
ATOM 784 C CA . ASP A 1 100 ? -10.852 -23.094 -15.945 1 74.19 100 ASP A CA 1
ATOM 785 C C . ASP A 1 100 ? -9.336 -23.156 -16.156 1 74.19 100 ASP A C 1
ATOM 787 O O . ASP A 1 100 ? -8.734 -22.188 -16.625 1 74.19 100 ASP A O 1
ATOM 791 N N . VAL A 1 101 ? -8.82 -24.234 -15.961 1 75.94 101 VAL A N 1
ATOM 792 C CA . VAL A 1 101 ? -7.387 -24.422 -16.172 1 75.94 101 VAL A CA 1
ATOM 793 C C . VAL A 1 101 ? -7.09 -24.531 -17.656 1 75.94 101 VAL A C 1
ATOM 795 O O . VAL A 1 101 ? -6.121 -23.938 -18.156 1 75.94 101 VAL A O 1
ATOM 798 N N . LYS A 1 102 ? -7.938 -25.281 -18.391 1 79.62 102 LYS A N 1
ATOM 799 C CA . LYS A 1 102 ? -7.77 -25.422 -19.828 1 79.62 102 LYS A CA 1
ATOM 800 C C . LYS A 1 102 ? -7.758 -24.047 -20.516 1 79.62 102 LYS A C 1
ATOM 802 O O . LYS A 1 102 ? -6.914 -23.797 -21.375 1 79.62 102 LYS A O 1
ATOM 807 N N . GLU A 1 103 ? -8.672 -23.234 -20.047 1 81.38 103 GLU A N 1
ATOM 808 C CA . GLU A 1 103 ? -8.758 -21.906 -20.641 1 81.38 103 GLU A CA 1
ATOM 809 C C . GLU A 1 103 ? -7.48 -21.109 -20.391 1 81.38 103 GLU A C 1
ATOM 811 O O . GLU A 1 103 ? -7.012 -20.375 -21.266 1 81.38 103 GLU A O 1
ATOM 816 N N . LEU A 1 104 ? -6.961 -21.281 -19.25 1 78.69 104 LEU A N 1
ATOM 817 C CA . LEU A 1 104 ? -5.754 -20.562 -18.875 1 78.69 104 LEU A CA 1
ATOM 818 C C . LEU A 1 104 ? -4.547 -21.062 -19.656 1 78.69 104 LEU A C 1
ATOM 820 O O . LEU A 1 104 ? -3.637 -20.297 -19.969 1 78.69 104 LEU A O 1
ATOM 824 N N . LEU A 1 105 ? -4.574 -22.328 -20.125 1 80.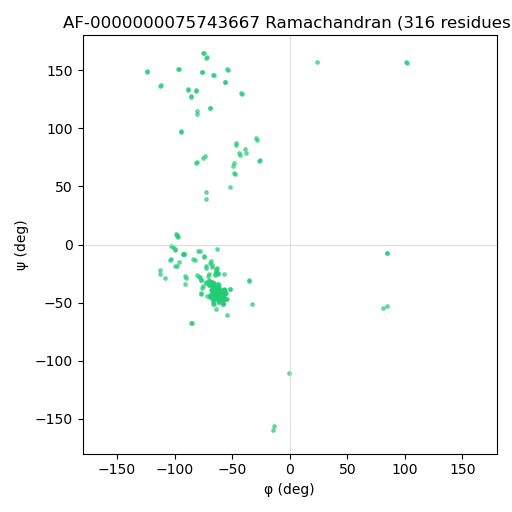81 105 LEU A N 1
ATOM 825 C CA . LEU A 1 105 ? -3.412 -22.938 -20.75 1 80.81 105 LEU A CA 1
ATOM 826 C C . LEU A 1 105 ? -3.561 -22.969 -22.266 1 80.81 105 LEU A C 1
ATOM 828 O O . LEU A 1 105 ? -2.645 -23.375 -22.984 1 80.81 105 LEU A O 1
ATOM 832 N N . LYS A 1 106 ? -4.613 -22.516 -22.797 1 81.31 106 LYS A N 1
ATOM 833 C CA . LYS A 1 106 ? -4.934 -22.562 -24.219 1 81.31 106 LYS A CA 1
ATOM 834 C C . LYS A 1 106 ? -3.789 -22 -25.062 1 81.31 106 LYS A C 1
ATOM 836 O O . LYS A 1 106 ? -3.461 -22.562 -26.125 1 81.31 106 LYS A O 1
ATOM 841 N N . PRO A 1 107 ? -3.15 -20.984 -24.625 1 81.31 107 PRO A N 1
ATOM 842 C CA . PRO A 1 107 ? -2.061 -20.453 -25.453 1 81.31 107 PRO A CA 1
ATOM 843 C C . PRO A 1 107 ? -0.914 -21.438 -25.641 1 81.31 107 PRO A C 1
ATOM 845 O O . PRO A 1 107 ? -0.124 -21.297 -26.578 1 81.31 107 PRO A O 1
ATOM 848 N N . LEU A 1 108 ? -0.793 -22.438 -24.766 1 78.75 108 LEU A N 1
ATOM 849 C CA . LEU A 1 108 ? 0.285 -23.406 -24.859 1 78.75 108 LEU A CA 1
ATOM 850 C C . LEU A 1 108 ? 0.057 -24.359 -26.031 1 78.75 108 LEU A C 1
ATOM 852 O O . LEU A 1 108 ? 0.972 -25.078 -26.453 1 78.75 108 LEU A O 1
ATOM 856 N N . LEU A 1 109 ? -1.164 -24.391 -26.469 1 75.69 109 LEU A N 1
ATOM 857 C CA . LEU A 1 109 ? -1.512 -25.297 -27.562 1 75.69 109 LEU A CA 1
ATOM 858 C C . LEU A 1 109 ? -1.085 -24.703 -28.906 1 75.69 109 LEU A C 1
ATOM 860 O O . LEU A 1 109 ? -1.11 -25.391 -29.938 1 75.69 109 LEU A O 1
ATOM 864 N N . SER A 1 110 ? -0.623 -23.516 -28.812 1 73.5 110 SER A N 1
ATOM 865 C CA . SER A 1 110 ? -0.157 -22.891 -30.047 1 73.5 110 SER A CA 1
ATOM 866 C C . SER A 1 110 ? 1.179 -23.469 -30.5 1 73.5 110 SER A C 1
ATOM 868 O O . SER A 1 110 ? 1.834 -24.188 -29.734 1 73.5 110 SER A O 1
ATOM 870 N N . SER A 1 111 ? 1.596 -23.219 -31.797 1 71.44 111 SER A N 1
ATOM 871 C CA . SER A 1 111 ? 2.818 -23.75 -32.406 1 71.44 111 SER A CA 1
ATOM 872 C C . SER A 1 111 ? 4.059 -23.156 -31.734 1 71.44 111 SER A C 1
ATOM 874 O O . SER A 1 111 ? 5.094 -23.812 -31.641 1 71.44 111 SER A O 1
ATOM 876 N N . ASN A 1 112 ? 3.965 -22.016 -31.328 1 79.19 112 ASN A N 1
ATOM 877 C CA . ASN A 1 112 ? 5.09 -21.391 -30.641 1 79.19 112 ASN A CA 1
ATOM 878 C C . ASN A 1 112 ? 4.969 -21.531 -29.125 1 79.19 112 ASN A C 1
ATOM 880 O O . ASN A 1 112 ? 4.281 -20.734 -28.484 1 79.19 112 ASN A O 1
ATOM 884 N N . THR A 1 113 ? 5.641 -22.5 -28.625 1 75.25 113 THR A N 1
ATOM 885 C CA . THR A 1 113 ? 5.512 -22.859 -27.219 1 75.25 113 THR A CA 1
ATOM 886 C C . THR A 1 113 ? 6.059 -21.75 -26.328 1 75.25 113 THR A C 1
ATOM 888 O O . THR A 1 113 ? 5.492 -21.453 -25.266 1 75.25 113 THR A O 1
ATOM 891 N N . ASP A 1 114 ? 7.109 -21.078 -26.781 1 79.62 114 ASP A N 1
ATOM 892 C CA . ASP A 1 114 ? 7.695 -20.016 -25.984 1 79.62 114 ASP A CA 1
ATOM 893 C C . ASP A 1 114 ? 6.723 -18.844 -25.844 1 79.62 114 ASP A C 1
ATOM 895 O O . ASP A 1 114 ? 6.547 -18.312 -24.734 1 79.62 114 ASP A O 1
ATOM 899 N N . GLU A 1 115 ? 6.137 -18.531 -26.922 1 84.56 115 GLU A N 1
ATOM 900 C CA . GLU A 1 115 ? 5.156 -17.438 -26.891 1 84.56 115 GLU A CA 1
ATOM 901 C C . GLU A 1 115 ? 3.928 -17.828 -26.078 1 84.56 115 GLU A C 1
ATOM 903 O O . GLU A 1 115 ? 3.361 -16.984 -25.359 1 84.56 115 GLU A O 1
ATOM 908 N N . GLY A 1 116 ? 3.609 -19.062 -26.109 1 83.94 116 GLY A N 1
ATOM 909 C CA . GLY A 1 116 ? 2.486 -19.562 -25.328 1 83.94 116 GLY A CA 1
ATOM 910 C C . GLY A 1 116 ? 2.719 -19.484 -23.828 1 83.94 116 GLY A C 1
ATOM 911 O O . GLY A 1 116 ? 1.823 -19.094 -23.078 1 83.94 116 GLY A O 1
ATOM 912 N N . ILE A 1 117 ? 3.9 -19.812 -23.438 1 85.12 117 ILE A N 1
ATOM 913 C CA . ILE A 1 117 ? 4.25 -19.75 -22.031 1 85.12 117 ILE A CA 1
ATOM 914 C C . ILE A 1 117 ? 4.176 -18.312 -21.531 1 85.12 117 ILE A C 1
ATOM 916 O O . ILE A 1 117 ? 3.598 -18.031 -20.469 1 85.12 117 ILE A O 1
ATOM 920 N N . LYS A 1 118 ? 4.688 -17.406 -22.297 1 88.94 118 LYS A N 1
ATOM 921 C CA . LYS A 1 118 ? 4.668 -15.992 -21.953 1 88.94 118 LYS A CA 1
ATOM 922 C C . LYS A 1 118 ? 3.236 -15.477 -21.828 1 88.94 118 LYS A C 1
ATOM 924 O O . LYS A 1 118 ? 2.926 -14.703 -20.906 1 88.94 118 LYS A O 1
ATOM 929 N N . GLU A 1 119 ? 2.459 -15.906 -22.719 1 89.56 119 GLU A N 1
ATOM 930 C CA . GLU A 1 119 ? 1.066 -15.469 -22.703 1 89.56 119 GLU A CA 1
ATOM 931 C C . GLU A 1 119 ? 0.327 -16 -21.484 1 89.56 119 GLU A C 1
ATOM 933 O O . GLU A 1 119 ? -0.423 -15.266 -20.844 1 89.56 119 GLU A O 1
ATOM 938 N N . VAL A 1 120 ? 0.542 -17.25 -21.172 1 86.88 120 VAL A N 1
ATOM 939 C CA . VAL A 1 120 ? -0.098 -17.844 -20.016 1 86.88 120 VAL A CA 1
ATOM 940 C C . VAL A 1 120 ? 0.349 -17.109 -18.75 1 86.88 120 VAL A C 1
ATOM 942 O O . VAL A 1 120 ? -0.481 -16.719 -17.922 1 86.88 120 VAL A O 1
ATOM 945 N N . LEU A 1 121 ? 1.657 -16.969 -18.656 1 90.44 121 LEU A N 1
ATOM 946 C CA . LEU A 1 121 ? 2.195 -16.297 -17.469 1 90.44 121 LEU A CA 1
ATOM 947 C C . LEU A 1 121 ? 1.667 -14.867 -17.359 1 90.44 121 LEU A C 1
ATOM 949 O O . LEU A 1 121 ? 1.274 -14.422 -16.281 1 90.44 121 LEU A O 1
ATOM 953 N N . GLY A 1 122 ? 1.671 -14.125 -18.438 1 90.44 122 GLY A N 1
ATOM 954 C CA . GLY A 1 122 ? 1.141 -12.773 -18.469 1 90.44 122 GLY A CA 1
ATOM 955 C C . GLY A 1 122 ? -0.305 -12.688 -18.016 1 90.44 122 GLY A C 1
ATOM 956 O O . GLY A 1 122 ? -0.674 -11.789 -17.266 1 90.44 122 GLY A O 1
ATOM 957 N N . ASN A 1 123 ? -1.053 -13.609 -18.453 1 87.94 123 ASN A N 1
ATOM 958 C CA . ASN A 1 123 ? -2.467 -13.633 -18.094 1 87.94 123 ASN A CA 1
ATOM 959 C C . ASN A 1 123 ? -2.666 -13.953 -16.609 1 87.94 123 ASN A C 1
ATOM 961 O O . ASN A 1 123 ? -3.443 -13.281 -15.93 1 87.94 123 ASN A O 1
ATOM 965 N N . VAL A 1 124 ? -1.97 -14.922 -16.156 1 89.62 124 VAL A N 1
ATOM 966 C CA . VAL A 1 124 ? -2.148 -15.391 -14.789 1 89.62 124 VAL A CA 1
ATOM 967 C C . VAL A 1 124 ? -1.626 -14.344 -13.812 1 89.62 124 VAL A C 1
ATOM 969 O O . VAL A 1 124 ? -2.215 -14.125 -12.75 1 89.62 124 VAL A O 1
ATOM 972 N N . LEU A 1 125 ? -0.61 -13.711 -14.219 1 94 125 LEU A N 1
ATOM 973 C CA . LEU A 1 125 ? 0.045 -12.789 -13.297 1 94 125 LEU A CA 1
ATOM 974 C C . LEU A 1 125 ? -0.4 -11.359 -13.547 1 94 125 LEU A C 1
ATOM 976 O O . LEU A 1 125 ? 0.146 -10.422 -12.961 1 94 125 LEU A O 1
ATOM 980 N N . SER A 1 126 ? -1.392 -11.125 -14.383 1 93 126 SER A N 1
ATOM 981 C CA . SER A 1 126 ? -1.782 -9.781 -14.797 1 93 126 SER A CA 1
ATOM 982 C C . SER A 1 126 ? -2.16 -8.922 -13.594 1 93 126 SER A C 1
ATOM 984 O O . SER A 1 126 ? -1.686 -7.793 -13.453 1 93 126 SER A O 1
ATOM 986 N N . ASN A 1 127 ? -3.033 -9.453 -12.742 1 93 127 ASN A N 1
ATOM 987 C CA . ASN A 1 127 ? -3.443 -8.695 -11.562 1 93 127 ASN A CA 1
ATOM 988 C C . ASN A 1 127 ? -2.27 -8.461 -10.609 1 93 127 ASN A C 1
ATOM 990 O O . ASN A 1 127 ? -2.166 -7.398 -10 1 93 127 ASN A O 1
ATOM 994 N N . LEU A 1 128 ? -1.456 -9.43 -10.523 1 95.81 128 LEU A N 1
ATOM 995 C CA . LEU A 1 128 ? -0.285 -9.281 -9.664 1 95.81 128 LEU A CA 1
ATOM 996 C C . LEU A 1 128 ? 0.656 -8.211 -10.203 1 95.81 128 LEU A C 1
ATOM 998 O O . LEU A 1 128 ? 1.193 -7.406 -9.445 1 95.81 128 LEU A O 1
ATOM 1002 N N . ASN A 1 129 ? 0.816 -8.234 -11.453 1 95.62 129 ASN A N 1
ATOM 1003 C CA . ASN A 1 129 ? 1.67 -7.23 -12.078 1 95.62 129 ASN A CA 1
ATOM 1004 C C . ASN A 1 129 ? 1.081 -5.828 -11.938 1 95.62 129 ASN A C 1
ATOM 1006 O O . ASN A 1 129 ? 1.817 -4.855 -11.758 1 95.62 129 ASN A O 1
ATOM 1010 N N . LEU A 1 130 ? -0.213 -5.781 -12.07 1 95.88 130 LEU A N 1
ATOM 1011 C CA . LEU A 1 130 ? -0.871 -4.5 -11.828 1 95.88 130 LEU A CA 1
ATOM 1012 C C . LEU A 1 130 ? -0.636 -4.027 -10.398 1 95.88 130 LEU A C 1
ATOM 1014 O O . LEU A 1 130 ? -0.302 -2.861 -10.172 1 95.88 130 LEU A O 1
ATOM 1018 N N . LEU A 1 131 ? -0.785 -4.93 -9.5 1 96.75 131 LEU A N 1
ATOM 1019 C CA . LEU A 1 131 ? -0.494 -4.617 -8.109 1 96.75 131 LEU A CA 1
ATOM 1020 C C . LEU A 1 131 ? 0.941 -4.125 -7.949 1 96.75 131 LEU A C 1
ATOM 1022 O O . LEU A 1 131 ? 1.188 -3.123 -7.273 1 96.75 131 LEU A O 1
ATOM 1026 N N . GLY A 1 132 ? 1.831 -4.84 -8.562 1 97.5 132 GLY A N 1
ATOM 1027 C CA . GLY A 1 132 ? 3.229 -4.441 -8.516 1 97.5 132 GLY A CA 1
ATOM 1028 C C . GLY A 1 132 ? 3.465 -3.031 -9.023 1 97.5 132 GLY A C 1
ATOM 1029 O O . GLY A 1 132 ? 4.227 -2.268 -8.422 1 97.5 132 GLY A O 1
ATOM 1030 N N . SER A 1 133 ? 2.777 -2.682 -10.047 1 96.44 133 SER A N 1
ATOM 1031 C CA . SER A 1 133 ? 2.92 -1.351 -10.633 1 96.44 133 SER A CA 1
ATOM 1032 C C . SER A 1 133 ? 2.434 -0.272 -9.672 1 96.44 133 SER A C 1
ATOM 1034 O O . SER A 1 133 ? 3.084 0.762 -9.508 1 96.44 133 SER A O 1
ATOM 1036 N N . VAL A 1 134 ? 1.353 -0.493 -9.062 1 95.88 134 VAL A N 1
ATOM 1037 C CA . VAL A 1 134 ? 0.793 0.471 -8.125 1 95.88 134 VAL A CA 1
ATOM 1038 C C . VAL A 1 134 ? 1.708 0.598 -6.906 1 95.88 134 VAL A C 1
ATOM 1040 O O . VAL A 1 134 ? 2.004 1.708 -6.461 1 95.88 134 VAL A O 1
ATOM 1043 N N . LEU A 1 135 ? 2.17 -0.531 -6.453 1 96.81 135 LEU A N 1
ATOM 1044 C CA . LEU A 1 135 ? 3.045 -0.521 -5.285 1 96.81 135 LEU A CA 1
ATOM 1045 C C . LEU A 1 135 ? 4.348 0.21 -5.59 1 96.81 135 LEU A C 1
ATOM 1047 O O . LEU A 1 135 ? 4.887 0.914 -4.73 1 96.81 135 LEU A O 1
ATOM 1051 N N . LEU A 1 136 ? 4.824 0.002 -6.793 1 96.12 136 LEU A N 1
ATOM 1052 C CA . LEU A 1 136 ? 6.031 0.718 -7.195 1 96.12 136 LEU A CA 1
ATOM 1053 C C . LEU A 1 136 ? 5.805 2.225 -7.164 1 96.12 136 LEU A C 1
ATOM 1055 O O . LEU A 1 136 ? 6.652 2.975 -6.676 1 96.12 136 LEU A O 1
ATOM 1059 N N . ASN A 1 137 ? 4.691 2.688 -7.633 1 94.38 137 ASN A N 1
ATOM 1060 C CA . ASN A 1 137 ? 4.359 4.109 -7.633 1 94.38 137 ASN A CA 1
ATOM 1061 C C . ASN A 1 137 ? 4.262 4.66 -6.215 1 94.38 137 ASN A C 1
ATOM 1063 O O . ASN A 1 137 ? 4.734 5.766 -5.938 1 94.38 137 ASN A O 1
ATOM 1067 N N . ILE A 1 138 ? 3.697 3.895 -5.367 1 93.69 138 ILE A N 1
ATOM 1068 C CA . ILE A 1 138 ? 3.574 4.301 -3.973 1 93.69 138 ILE A CA 1
ATOM 1069 C C . ILE A 1 138 ? 4.961 4.398 -3.34 1 93.69 138 ILE A C 1
ATOM 1071 O O . ILE A 1 138 ? 5.254 5.352 -2.615 1 93.69 138 ILE A O 1
ATOM 1075 N N . ALA A 1 139 ? 5.797 3.424 -3.645 1 94 139 ALA A N 1
ATOM 1076 C CA . ALA A 1 139 ? 7.141 3.385 -3.076 1 94 139 ALA A CA 1
ATOM 1077 C C . ALA A 1 139 ? 7.965 4.582 -3.537 1 94 139 ALA A C 1
ATOM 1079 O O . ALA A 1 139 ? 8.898 5.004 -2.85 1 94 139 ALA A O 1
ATOM 1080 N N . LYS A 1 140 ? 7.578 5.125 -4.621 1 93.5 140 LYS A N 1
ATOM 1081 C CA . LYS A 1 140 ? 8.328 6.238 -5.199 1 93.5 140 LYS A CA 1
ATOM 1082 C C . LYS A 1 140 ? 7.777 7.578 -4.719 1 93.5 140 LYS A C 1
ATOM 1084 O O . LYS A 1 140 ? 8.375 8.625 -4.977 1 93.5 140 LYS A O 1
ATOM 1089 N N . ARG A 1 141 ? 6.703 7.559 -4.051 1 90.5 141 ARG A N 1
ATOM 1090 C CA . ARG A 1 141 ? 6.098 8.805 -3.596 1 90.5 141 ARG A CA 1
ATOM 1091 C C . ARG A 1 141 ? 6.984 9.5 -2.57 1 90.5 141 ARG A C 1
ATOM 1093 O O . ARG A 1 141 ? 7.586 8.852 -1.716 1 90.5 141 ARG A O 1
ATOM 1100 N N . GLU A 1 142 ? 6.887 10.805 -2.688 1 87.94 142 GLU A N 1
ATOM 1101 C CA . GLU A 1 142 ? 7.629 11.602 -1.716 1 87.94 142 GLU A CA 1
ATOM 1102 C C . GLU A 1 142 ? 6.863 11.727 -0.402 1 87.94 142 GLU A C 1
ATOM 1104 O O . GLU A 1 142 ? 5.66 12 -0.401 1 87.94 142 GLU A O 1
ATOM 1109 N N . PRO A 1 143 ? 7.617 11.477 0.586 1 86.81 143 PRO A N 1
ATOM 1110 C CA . PRO A 1 143 ? 6.953 11.688 1.877 1 86.81 143 PRO A CA 1
ATOM 1111 C C . PRO A 1 143 ? 6.391 13.094 2.033 1 86.81 143 PRO A C 1
ATOM 1113 O O . PRO A 1 143 ? 7.012 14.062 1.594 1 86.81 143 PRO A O 1
ATOM 1116 N N . GLY A 1 144 ? 5.156 13.172 2.635 1 85.88 144 GLY A N 1
ATOM 1117 C CA . GLY A 1 144 ? 4.543 14.461 2.898 1 85.88 144 GLY A CA 1
ATOM 1118 C C . GLY A 1 144 ? 3.785 15.016 1.708 1 85.88 144 GLY A C 1
ATOM 1119 O O . GLY A 1 144 ? 3.137 16.062 1.81 1 85.88 144 GLY A O 1
ATOM 1120 N N . ASP A 1 145 ? 3.936 14.32 0.6 1 84.69 145 ASP A N 1
ATOM 1121 C CA . ASP A 1 145 ? 3.205 14.766 -0.583 1 84.69 145 ASP A CA 1
ATOM 1122 C C . ASP A 1 145 ? 1.702 14.547 -0.413 1 84.69 145 ASP A C 1
ATOM 1124 O O . ASP A 1 145 ? 1.238 13.414 -0.315 1 84.69 145 ASP A O 1
ATOM 1128 N N . VAL A 1 146 ? 1.011 15.625 -0.431 1 83.81 146 VAL A N 1
ATOM 1129 C CA . VAL A 1 146 ? -0.413 15.57 -0.116 1 83.81 146 VAL A CA 1
ATOM 1130 C C . VAL A 1 146 ? -1.202 15.156 -1.355 1 83.81 146 VAL A C 1
ATOM 1132 O O . VAL A 1 146 ? -2.381 14.805 -1.261 1 83.81 146 VAL A O 1
ATOM 1135 N N . ASN A 1 147 ? -0.572 15.188 -2.453 1 78.31 147 ASN A N 1
ATOM 1136 C CA . ASN A 1 147 ? -1.255 14.812 -3.689 1 78.31 147 ASN A CA 1
ATOM 1137 C C . ASN A 1 147 ? -1.706 13.359 -3.664 1 78.31 147 ASN A C 1
ATOM 1139 O O . ASN A 1 147 ? -2.635 12.977 -4.379 1 78.31 147 ASN A O 1
ATOM 1143 N N . GLY A 1 148 ? -1.046 12.586 -2.885 1 74.19 148 GLY A N 1
ATOM 1144 C CA . GLY A 1 148 ? -1.44 11.195 -2.721 1 74.19 148 GLY A CA 1
ATOM 1145 C C . GLY A 1 148 ? -2.773 11.039 -2.012 1 74.19 148 GLY A C 1
ATOM 1146 O O . GLY A 1 148 ? -3.4 9.977 -2.094 1 74.19 148 GLY A O 1
ATOM 1147 N N . CYS A 1 149 ? -3.145 12.055 -1.342 1 78.94 149 CYS A N 1
ATOM 1148 C CA . CYS A 1 149 ? -4.402 12.008 -0.601 1 78.94 149 CYS A CA 1
ATOM 1149 C C . CYS A 1 149 ? -5.562 12.492 -1.462 1 78.94 149 CYS A C 1
ATOM 1151 O O . CYS A 1 149 ? -6.727 12.266 -1.127 1 78.94 149 CYS A O 1
ATOM 1153 N N . VAL A 1 150 ? -5.254 13.305 -2.318 1 65.88 150 VAL A N 1
ATOM 1154 C CA . VAL A 1 150 ? -6.305 13.891 -3.146 1 65.88 150 VAL A CA 1
ATOM 1155 C C . VAL A 1 150 ? -6.605 12.969 -4.328 1 65.88 150 VAL A C 1
ATOM 1157 O O . VAL A 1 150 ? -7.77 12.695 -4.633 1 65.88 150 VAL A O 1
ATOM 1160 N N . LYS A 1 151 ? -5.465 12.906 -5.258 1 54.28 151 LYS A N 1
ATOM 1161 C CA . LYS A 1 151 ? -5.652 12.258 -6.551 1 54.28 151 LYS A CA 1
ATOM 1162 C C . LYS A 1 151 ? -5.559 10.742 -6.418 1 54.28 151 LYS A C 1
ATOM 1164 O O . LYS A 1 151 ? -4.559 10.219 -5.922 1 54.28 151 LYS A O 1
ATOM 1169 N N . GLY A 1 152 ? -6.453 10.141 -5.859 1 46.31 152 GLY A N 1
ATOM 1170 C CA . GLY A 1 152 ? -6.301 8.727 -6.145 1 46.31 152 GLY A CA 1
ATOM 1171 C C . GLY A 1 152 ? -5.625 8.453 -7.477 1 46.31 152 GLY A C 1
ATOM 1172 O O . GLY A 1 152 ? -5.836 9.188 -8.445 1 46.31 152 GLY A O 1
ATOM 1173 N N . ASN A 1 153 ? -4.328 8.359 -7.398 1 38.06 153 ASN A N 1
ATOM 1174 C CA . ASN A 1 153 ? -3.756 8.086 -8.711 1 38.06 153 ASN A CA 1
ATOM 1175 C C . ASN A 1 153 ? -4.754 7.375 -9.625 1 38.06 153 ASN A C 1
ATOM 1177 O O . ASN A 1 153 ? -5.098 6.215 -9.391 1 38.06 153 ASN A O 1
ATOM 1181 N N . CYS A 1 154 ? -5.734 8.164 -10.062 1 37.47 154 CYS A N 1
ATOM 1182 C CA . CYS A 1 154 ? -6.555 7.586 -11.125 1 37.47 154 CYS A CA 1
ATOM 1183 C C . CYS A 1 154 ? -5.688 7.008 -12.234 1 37.47 154 CYS A C 1
ATOM 1185 O O . CYS A 1 154 ? -4.93 7.738 -12.875 1 37.47 154 CYS A O 1
ATOM 1187 N N . HIS A 1 155 ? -5.086 6.086 -11.922 1 34.34 155 HIS A N 1
ATOM 1188 C CA . HIS A 1 155 ? -4.582 5.5 -13.156 1 34.34 155 HIS A CA 1
ATOM 1189 C C . HIS A 1 155 ? -5.648 5.508 -14.25 1 34.34 155 HIS A C 1
ATOM 1191 O O . HIS A 1 155 ? -6.844 5.457 -13.953 1 34.34 155 HIS A O 1
ATOM 1197 N N . SER A 1 156 ? -5.199 6.059 -15.477 1 29.95 156 SER A N 1
ATOM 1198 C CA . SER A 1 156 ? -5.918 6.137 -16.75 1 29.95 156 SER A CA 1
ATOM 1199 C C . SER A 1 156 ? -6.801 4.914 -16.953 1 29.95 156 SER A C 1
ATOM 1201 O O . SER A 1 156 ? -7.539 4.836 -17.938 1 29.95 156 SER A O 1
ATOM 1203 N N . THR A 1 157 ? -6.344 3.863 -16.438 1 31.8 157 THR A N 1
ATOM 1204 C CA . THR A 1 157 ? -7.141 2.773 -17 1 31.8 157 THR A CA 1
ATOM 1205 C C . THR A 1 157 ? -8.547 2.77 -16.391 1 31.8 157 THR A C 1
ATOM 1207 O O . THR A 1 157 ? -9.25 1.761 -16.453 1 31.8 157 THR A O 1
ATOM 1210 N N . GLY A 1 158 ? -9.18 4.055 -16.312 1 30.28 158 GLY A N 1
ATOM 1211 C CA . GLY A 1 158 ? -10.609 4.223 -16.109 1 30.28 158 GLY A CA 1
ATOM 1212 C C . GLY A 1 158 ? -11.031 4.094 -14.664 1 30.28 158 GLY A C 1
ATOM 1213 O O . GLY A 1 158 ? -12.109 4.559 -14.281 1 30.28 158 GLY A O 1
ATOM 1214 N N . SER A 1 159 ? -10.773 3.152 -14.016 1 28.88 159 SER A N 1
ATOM 1215 C CA . SER A 1 159 ? -11.492 3.074 -12.758 1 28.88 159 SER A CA 1
ATOM 1216 C C . SER A 1 159 ? -10.852 3.963 -11.695 1 28.88 159 SER A C 1
ATOM 1218 O O . SER A 1 159 ? -9.625 4.09 -11.641 1 28.88 159 SER A O 1
ATOM 1220 N N . CYS A 1 160 ? -11.383 5.055 -11.094 1 29.91 160 CYS A N 1
ATOM 1221 C CA . CYS A 1 160 ? -10.938 5.637 -9.828 1 29.91 160 CYS A CA 1
ATOM 1222 C C . CYS A 1 160 ? -10.906 4.586 -8.727 1 29.91 160 CYS A C 1
ATOM 1224 O O . CYS A 1 160 ? -11.758 3.697 -8.688 1 29.91 160 CYS A O 1
ATOM 1226 N N . MET B 1 1 ? -6.812 21.203 -9.367 1 30.41 1 MET B N 1
ATOM 1227 C CA . MET B 1 1 ? -5.859 22.188 -8.875 1 30.41 1 MET B CA 1
ATOM 1228 C C . MET B 1 1 ? -4.871 21.562 -7.898 1 30.41 1 MET B C 1
ATOM 1230 O O . MET B 1 1 ? -5.273 20.844 -6.984 1 30.41 1 MET B O 1
ATOM 1234 N N . SER B 1 2 ? -3.686 21.172 -8.219 1 38.53 2 SER B N 1
ATOM 1235 C CA . SER B 1 2 ? -2.643 20.672 -7.324 1 38.53 2 SER B CA 1
ATOM 1236 C C . SER B 1 2 ? -2.637 21.422 -6.004 1 38.53 2 SER B C 1
ATOM 1238 O O . SER B 1 2 ? -2.455 22.641 -5.98 1 38.53 2 SER B O 1
ATOM 1240 N N . ASN B 1 3 ? -3.402 21.219 -5.109 1 46.09 3 ASN B N 1
ATOM 1241 C CA . ASN B 1 3 ? -3.471 22.047 -3.918 1 46.09 3 ASN B CA 1
ATOM 1242 C C . ASN B 1 3 ? -2.084 22.312 -3.338 1 46.09 3 ASN B C 1
ATOM 1244 O O . ASN B 1 3 ? -1.463 21.406 -2.771 1 46.09 3 ASN B O 1
ATOM 1248 N N . ASP B 1 4 ? -1.296 22.938 -4.16 1 55.88 4 ASP B N 1
ATOM 1249 C CA . ASP B 1 4 ? 0.053 23.344 -3.785 1 55.88 4 ASP B CA 1
ATOM 1250 C C . ASP B 1 4 ? 0.071 23.969 -2.389 1 55.88 4 ASP B C 1
ATOM 1252 O O . ASP B 1 4 ? -0.548 25 -2.156 1 55.88 4 ASP B O 1
ATOM 1256 N N . LEU B 1 5 ? 0.029 23.094 -1.387 1 69.38 5 LEU B N 1
ATOM 1257 C CA . LEU B 1 5 ? 0.235 23.641 -0.051 1 69.38 5 LEU B CA 1
ATOM 1258 C C . LEU B 1 5 ? 1.437 24.578 -0.03 1 69.38 5 LEU B C 1
ATOM 1260 O O . LEU B 1 5 ? 2.52 24.219 -0.5 1 69.38 5 LEU B O 1
ATOM 1264 N N . GLY B 1 6 ? 1.254 25.828 -0.367 1 70.19 6 GLY B N 1
ATOM 1265 C CA . GLY B 1 6 ? 2.312 26.812 -0.279 1 70.19 6 GLY B CA 1
ATOM 1266 C C . GLY B 1 6 ? 3.506 26.344 0.532 1 70.19 6 GLY B C 1
ATOM 1267 O O . GLY B 1 6 ? 3.795 25.156 0.583 1 70.19 6 GLY B O 1
ATOM 1268 N N . ASP B 1 7 ? 4.34 27.109 1.119 1 87.62 7 ASP B N 1
ATOM 1269 C CA . ASP B 1 7 ? 5.531 26.891 1.932 1 87.62 7 ASP B CA 1
ATOM 1270 C C . ASP B 1 7 ? 5.16 26.422 3.34 1 87.62 7 ASP B C 1
ATOM 1272 O O . ASP B 1 7 ? 5.301 27.188 4.305 1 87.62 7 ASP B O 1
ATOM 1276 N N . ILE B 1 8 ? 4.73 25.094 3.445 1 93 8 ILE B N 1
ATOM 1277 C CA . ILE B 1 8 ? 4.281 24.594 4.742 1 93 8 ILE B CA 1
ATOM 1278 C C . ILE B 1 8 ? 5.465 24.531 5.703 1 93 8 ILE B C 1
ATOM 1280 O O . ILE B 1 8 ? 5.328 24.844 6.891 1 93 8 ILE B O 1
ATOM 1284 N N . LYS B 1 9 ? 6.582 24.234 5.207 1 92.56 9 LYS B N 1
ATOM 1285 C CA . LYS B 1 9 ? 7.77 24.172 6.055 1 92.56 9 LYS B CA 1
ATOM 1286 C C . LYS B 1 9 ? 8.102 25.531 6.633 1 92.56 9 LYS B C 1
ATOM 1288 O O . LYS B 1 9 ? 8.422 25.656 7.816 1 92.56 9 LYS B O 1
ATOM 1293 N N . GLY B 1 10 ? 7.984 26.422 5.695 1 95.5 10 GLY B N 1
ATOM 1294 C CA . GLY B 1 10 ? 8.211 27.797 6.148 1 95.5 10 GLY B CA 1
ATOM 1295 C C . GLY B 1 10 ? 7.18 28.266 7.16 1 95.5 10 GLY B C 1
ATOM 1296 O O . GLY B 1 10 ? 7.531 28.875 8.164 1 95.5 10 GLY B O 1
ATOM 1297 N N . SER B 1 11 ? 6.004 27.953 6.938 1 96.62 11 SER B N 1
ATOM 1298 C CA . SER B 1 11 ? 4.93 28.328 7.852 1 96.62 11 SER B CA 1
ATOM 1299 C C . SER B 1 11 ? 5.137 27.719 9.234 1 96.62 11 SER B C 1
ATOM 1301 O O . SER B 1 11 ? 4.984 28.391 10.25 1 96.62 11 SER B O 1
ATOM 1303 N N . VAL B 1 12 ? 5.527 26.516 9.234 1 97 12 VAL B N 1
ATOM 1304 C CA . VAL B 1 12 ? 5.75 25.812 10.492 1 97 12 VAL B CA 1
ATOM 1305 C C . VAL B 1 12 ? 6.906 26.469 11.25 1 97 12 VAL B C 1
ATOM 1307 O O . VAL B 1 12 ? 6.812 26.703 12.453 1 97 12 VAL B O 1
ATOM 1310 N N . LYS B 1 13 ? 7.91 26.766 10.547 1 96.56 13 LYS B N 1
ATOM 1311 C CA . LYS B 1 13 ? 9.07 27.406 11.164 1 96.56 13 LYS B CA 1
ATOM 1312 C C . LYS B 1 13 ? 8.703 28.75 11.789 1 96.56 13 LYS B C 1
ATOM 1314 O O . LYS B 1 13 ? 9.055 29.016 12.93 1 96.56 13 LYS B O 1
ATOM 1319 N N . ARG B 1 14 ? 7.977 29.531 11.07 1 97.19 14 ARG B N 1
ATOM 1320 C CA . ARG B 1 14 ? 7.57 30.844 11.555 1 97.19 14 ARG B CA 1
ATOM 1321 C C . ARG B 1 14 ? 6.625 30.719 12.75 1 97.19 14 ARG B C 1
ATOM 1323 O O . ARG B 1 14 ? 6.754 31.469 13.727 1 97.19 14 ARG B O 1
ATOM 1330 N N . LEU B 1 15 ? 5.797 29.766 12.703 1 98 15 LEU B N 1
ATOM 1331 C CA . LEU B 1 15 ? 4.832 29.594 13.781 1 98 15 LEU B CA 1
ATOM 1332 C C . LEU B 1 15 ? 5.512 29.062 15.047 1 98 15 LEU B C 1
ATOM 1334 O O . LEU B 1 15 ? 5.129 29.438 16.156 1 98 15 LEU B O 1
ATOM 1338 N N . ARG B 1 16 ? 6.504 28.281 14.883 1 97.19 16 ARG B N 1
ATOM 1339 C CA . ARG B 1 16 ? 7.262 27.797 16.031 1 97.19 16 ARG B CA 1
ATOM 1340 C C . ARG B 1 16 ? 7.926 28.953 16.781 1 97.19 16 ARG B C 1
ATOM 1342 O O . ARG B 1 16 ? 7.938 28.984 18.016 1 97.19 16 ARG B O 1
ATOM 1349 N N . GLU B 1 17 ? 8.367 29.859 16.031 1 96.5 17 GLU B N 1
ATOM 1350 C CA . GLU B 1 17 ? 8.984 31.047 16.625 1 96.5 17 GLU B CA 1
ATOM 1351 C C . GLU B 1 17 ? 7.957 31.891 17.375 1 96.5 17 GLU B C 1
ATOM 1353 O O . GLU B 1 17 ? 8.227 32.406 18.469 1 96.5 17 GLU B O 1
ATOM 1358 N N . ARG B 1 18 ? 6.84 31.922 16.781 1 95.88 18 ARG B N 1
ATOM 1359 C CA . ARG B 1 18 ? 5.789 32.75 17.344 1 95.88 18 ARG B CA 1
ATOM 1360 C C . ARG B 1 18 ? 5.285 32.156 18.672 1 95.88 18 ARG B C 1
ATOM 1362 O O . ARG B 1 18 ? 5.145 32.875 19.656 1 95.88 18 ARG B O 1
ATOM 1369 N N . VAL B 1 19 ? 5.098 30.891 18.641 1 96.25 19 VAL B N 1
ATOM 1370 C CA . VAL B 1 19 ? 4.445 30.281 19.797 1 96.25 19 VAL B CA 1
ATOM 1371 C C . VAL B 1 19 ? 5.426 30.203 20.969 1 96.25 19 VAL B C 1
ATOM 1373 O O . VAL B 1 19 ? 5.027 29.953 22.094 1 96.25 19 VAL B O 1
ATOM 1376 N N . SER B 1 20 ? 6.617 30.453 20.734 1 94.56 20 SER B N 1
ATOM 1377 C CA . SER B 1 20 ? 7.629 30.469 21.781 1 94.56 20 SER B CA 1
ATOM 1378 C C . SER B 1 20 ? 7.816 31.859 22.375 1 94.56 20 SER B C 1
ATOM 1380 O O . SER B 1 20 ? 8.523 32.031 23.375 1 94.56 20 SER B O 1
ATOM 1382 N N . SER B 1 21 ? 7.207 32.906 21.797 1 94.19 21 SER B N 1
ATOM 1383 C CA . SER B 1 21 ? 7.336 34.281 22.203 1 94.19 21 SER B CA 1
ATOM 1384 C C . SER B 1 21 ? 6.355 34.625 23.312 1 94.19 21 SER B C 1
ATOM 1386 O O . SER B 1 21 ? 5.145 34.469 23.156 1 94.19 21 SER B O 1
ATOM 1388 N N . GLY B 1 22 ? 6.844 35.156 24.375 1 93.75 22 GLY B N 1
ATOM 1389 C CA . GLY B 1 22 ? 6 35.594 25.484 1 93.75 22 GLY B CA 1
ATOM 1390 C C . GLY B 1 22 ? 4.977 36.625 25.078 1 93.75 22 GLY B C 1
ATOM 1391 O O . GLY B 1 22 ? 3.828 36.594 25.531 1 93.75 22 GLY B O 1
ATOM 1392 N N . THR B 1 23 ? 5.379 37.562 24.219 1 94.62 23 THR B N 1
ATOM 1393 C CA . THR B 1 23 ? 4.484 38.594 23.75 1 94.62 23 THR B CA 1
ATOM 1394 C C . THR B 1 23 ? 3.33 38.031 22.953 1 94.62 23 THR B C 1
ATOM 1396 O O . THR B 1 23 ? 2.186 38.438 23.094 1 94.62 23 THR B O 1
ATOM 1399 N N . PHE B 1 24 ? 3.652 37.031 22.188 1 96.12 24 PHE B N 1
ATOM 1400 C CA . PHE B 1 24 ? 2.619 36.375 21.391 1 96.12 24 PHE B CA 1
ATOM 1401 C C . PHE B 1 24 ? 1.644 35.625 22.297 1 96.12 24 PHE B C 1
ATOM 1403 O O . PHE B 1 24 ? 0.427 35.75 22.141 1 96.12 24 PHE B O 1
ATOM 1410 N N . ILE B 1 25 ? 2.143 34.969 23.219 1 96.19 25 ILE B N 1
ATOM 1411 C CA . ILE B 1 25 ? 1.327 34.188 24.156 1 96.19 25 ILE B CA 1
ATOM 1412 C C . ILE B 1 25 ? 0.358 35.125 24.891 1 96.19 25 ILE B C 1
ATOM 1414 O O . ILE B 1 25 ? -0.824 34.781 25.031 1 96.19 25 ILE B O 1
ATOM 1418 N N . LYS B 1 26 ? 0.855 36.188 25.281 1 95.44 26 LYS B N 1
ATOM 1419 C CA . LYS B 1 26 ? 0.026 37.156 25.984 1 95.44 26 LYS B CA 1
ATOM 1420 C C . LYS B 1 26 ? -1.055 37.719 25.078 1 95.44 26 LYS B C 1
ATOM 1422 O O . LYS B 1 26 ? -2.18 37.969 25.516 1 95.44 26 LYS B O 1
ATOM 1427 N N . ALA B 1 27 ? -0.712 37.844 23.828 1 93.94 27 ALA B N 1
ATOM 1428 C CA . ALA B 1 27 ? -1.621 38.5 22.875 1 93.94 27 ALA B CA 1
ATOM 1429 C C . ALA B 1 27 ? -2.762 37.562 22.5 1 93.94 27 ALA B C 1
ATOM 1431 O O . ALA B 1 27 ? -3.904 38 22.344 1 93.94 27 ALA B O 1
ATOM 1432 N N . VAL B 1 28 ? -2.465 36.312 22.375 1 95.62 28 VAL B N 1
ATOM 1433 C CA . VAL B 1 28 ? -3.473 35.469 21.766 1 95.62 28 VAL B CA 1
ATOM 1434 C C . VAL B 1 28 ? -4.023 34.469 22.797 1 95.62 28 VAL B C 1
ATOM 1436 O O . VAL B 1 28 ? -5.062 33.844 22.578 1 95.62 28 VAL B O 1
ATOM 1439 N N . GLY B 1 29 ? -3.322 34.156 23.859 1 95.12 29 GLY B N 1
ATOM 1440 C CA . GLY B 1 29 ? -3.75 33.25 24.906 1 95.12 29 GLY B CA 1
ATOM 1441 C C . GLY B 1 29 ? -3.139 31.875 24.766 1 95.12 29 GLY B C 1
ATOM 1442 O O . GLY B 1 29 ? -2.852 31.422 23.656 1 95.12 29 GLY B O 1
ATOM 1443 N N . LYS B 1 30 ? -3.092 31.203 25.859 1 95.5 30 LYS B N 1
ATOM 1444 C CA . LYS B 1 30 ? -2.461 29.891 25.938 1 95.5 30 LYS B CA 1
ATOM 1445 C C . LYS B 1 30 ? -3.252 28.859 25.125 1 95.5 30 LYS B C 1
ATOM 1447 O O . LYS B 1 30 ? -2.674 27.922 24.562 1 95.5 30 LYS B O 1
ATOM 1452 N N . GLY B 1 31 ? -4.512 29.016 25.109 1 95.25 31 GLY B N 1
ATOM 1453 C CA . GLY B 1 31 ? -5.34 28.094 24.359 1 95.25 31 GLY B CA 1
ATOM 1454 C C . GLY B 1 31 ? -5.047 28.094 22.875 1 95.25 31 GLY B C 1
ATOM 1455 O O . GLY B 1 31 ? -4.879 27.047 22.25 1 95.25 31 GLY B O 1
ATOM 1456 N N . THR B 1 32 ? -4.934 29.281 22.406 1 96.88 32 THR B N 1
ATOM 1457 C CA . THR B 1 32 ? -4.629 29.438 20.984 1 96.88 32 THR B CA 1
ATOM 1458 C C . THR B 1 32 ? -3.242 28.891 20.672 1 96.88 32 THR B C 1
ATOM 1460 O O . THR B 1 32 ? -3.049 28.219 19.656 1 96.88 32 THR B O 1
ATOM 1463 N N . VAL B 1 33 ? -2.318 29.125 21.5 1 96.88 33 VAL B N 1
ATOM 1464 C CA . VAL B 1 33 ? -0.955 28.641 21.328 1 96.88 33 VAL B CA 1
ATOM 1465 C C . VAL B 1 33 ? -0.954 27.109 21.297 1 96.88 33 VAL B C 1
ATOM 1467 O O . VAL B 1 33 ? -0.325 26.5 20.438 1 96.88 33 VAL B O 1
ATOM 1470 N N . ARG B 1 34 ? -1.673 26.469 22.156 1 96.06 34 ARG B N 1
ATOM 1471 C CA . ARG B 1 34 ? -1.764 25.016 22.188 1 96.06 34 ARG B CA 1
ATOM 1472 C C . ARG B 1 34 ? -2.361 24.469 20.906 1 96.06 34 ARG B C 1
ATOM 1474 O O . ARG B 1 34 ? -1.917 23.438 20.391 1 96.06 34 ARG B O 1
ATOM 1481 N N . ASP B 1 35 ? -3.367 25.156 20.422 1 96.88 35 ASP B N 1
ATOM 1482 C CA . ASP B 1 35 ? -3.99 24.719 19.172 1 96.88 35 ASP B CA 1
ATOM 1483 C C . ASP B 1 35 ? -2.992 24.766 18.016 1 96.88 35 ASP B C 1
ATOM 1485 O O . ASP B 1 35 ? -2.947 23.859 17.188 1 96.88 35 ASP B O 1
ATOM 1489 N N . ILE B 1 36 ? -2.229 25.844 17.969 1 97.5 36 ILE B N 1
ATOM 1490 C CA . ILE B 1 36 ? -1.23 25.984 16.922 1 97.5 36 ILE B CA 1
ATOM 1491 C C . ILE B 1 36 ? -0.179 24.875 17.062 1 97.5 36 ILE B C 1
ATOM 1493 O O . ILE B 1 36 ? 0.212 24.25 16.078 1 97.5 36 ILE B O 1
ATOM 1497 N N . GLU B 1 37 ? 0.248 24.625 18.25 1 96.75 37 GLU B N 1
ATOM 1498 C CA . GLU B 1 37 ? 1.234 23.578 18.516 1 96.75 37 GLU B CA 1
ATOM 1499 C C . GLU B 1 37 ? 0.718 22.203 18.094 1 96.75 37 GLU B C 1
ATOM 1501 O O . GLU B 1 37 ? 1.477 21.391 17.562 1 96.75 37 GLU B O 1
ATOM 1506 N N . THR B 1 38 ? -0.499 21.984 18.344 1 96.38 38 THR B N 1
ATOM 1507 C CA . THR B 1 38 ? -1.117 20.719 17.922 1 96.38 38 THR B CA 1
ATOM 1508 C C . THR B 1 38 ? -0.998 20.531 16.422 1 96.38 38 THR B C 1
ATOM 1510 O O . THR B 1 38 ? -0.669 19.438 15.945 1 96.38 38 THR B O 1
ATOM 1513 N N . LEU B 1 39 ? -1.255 21.609 15.703 1 96.62 39 LEU B N 1
ATOM 1514 C CA . LEU B 1 39 ? -1.151 21.516 14.25 1 96.62 39 LEU B CA 1
ATOM 1515 C C . LEU B 1 39 ? 0.299 21.312 13.82 1 96.62 39 LEU B C 1
ATOM 1517 O O . LEU B 1 39 ? 0.576 20.578 12.875 1 96.62 39 LEU B O 1
ATOM 1521 N N . ILE B 1 40 ? 1.186 21.984 14.469 1 96.25 40 ILE B N 1
ATOM 1522 C CA . ILE B 1 40 ? 2.602 21.828 14.156 1 96.25 40 ILE B CA 1
ATOM 1523 C C . ILE B 1 40 ? 3.014 20.375 14.398 1 96.25 40 ILE B C 1
ATOM 1525 O O . ILE B 1 40 ? 3.709 19.766 13.578 1 96.25 40 ILE B O 1
ATOM 1529 N N . GLU B 1 41 ? 2.549 19.812 15.469 1 94.31 41 GLU B N 1
ATOM 1530 C CA . GLU B 1 41 ? 2.869 18.422 15.797 1 94.31 41 GLU B CA 1
ATOM 1531 C C . GLU B 1 41 ? 2.299 17.469 14.758 1 94.31 41 GLU B C 1
ATOM 1533 O O . GLU B 1 41 ? 2.967 16.516 14.352 1 94.31 41 GLU B O 1
ATOM 1538 N N . TYR B 1 42 ? 1.108 17.719 14.406 1 93.75 42 TYR B N 1
ATOM 1539 C CA . TYR B 1 42 ? 0.497 16.906 13.359 1 93.75 42 TYR B CA 1
ATOM 1540 C C . TYR B 1 42 ? 1.354 16.906 12.102 1 93.75 42 TYR B C 1
ATOM 1542 O O . TYR B 1 42 ? 1.598 15.844 11.508 1 93.75 42 TYR B O 1
ATOM 1550 N N . TYR B 1 43 ? 1.767 18.078 11.727 1 93.12 43 TYR B N 1
ATOM 1551 C CA . TYR B 1 43 ? 2.625 18.203 10.555 1 93.12 43 TYR B CA 1
ATOM 1552 C C . TYR B 1 43 ? 3.918 17.406 10.75 1 93.12 43 TYR B C 1
ATOM 1554 O O . TYR B 1 43 ? 4.34 16.672 9.859 1 93.12 43 TYR B O 1
ATOM 1562 N N . GLU B 1 44 ? 4.508 17.562 11.852 1 92.12 44 GLU B N 1
ATOM 1563 C CA . GLU B 1 44 ? 5.793 16.922 12.109 1 92.12 44 GLU B CA 1
ATOM 1564 C C . GLU B 1 44 ? 5.668 15.391 12.062 1 92.12 44 GLU B C 1
ATOM 1566 O O . GLU B 1 44 ? 6.582 14.703 11.602 1 92.12 44 GLU B O 1
ATOM 1571 N N . LEU B 1 45 ? 4.555 14.914 12.477 1 90 45 LEU B N 1
ATOM 1572 C CA . LEU B 1 45 ? 4.328 13.477 12.508 1 90 45 LEU B CA 1
ATOM 1573 C C . LEU B 1 45 ? 4.027 12.945 11.109 1 90 45 LEU B C 1
ATOM 1575 O O . LEU B 1 45 ? 4.355 11.797 10.789 1 90 45 LEU B O 1
ATOM 1579 N N . THR B 1 46 ? 3.436 13.773 10.344 1 91.31 46 THR B N 1
ATOM 1580 C CA . THR B 1 46 ? 2.891 13.25 9.094 1 91.31 46 THR B CA 1
ATOM 1581 C C . THR B 1 46 ? 3.779 13.625 7.914 1 91.31 46 THR B C 1
ATOM 1583 O O . THR B 1 46 ? 3.66 13.047 6.832 1 91.31 46 THR B O 1
ATOM 1586 N N . LYS B 1 47 ? 4.703 14.523 8.102 1 90 47 LYS B N 1
ATOM 1587 C CA . LYS B 1 47 ? 5.496 15.047 6.988 1 90 47 LYS B CA 1
ATOM 1588 C C . LYS B 1 47 ? 6.367 13.961 6.371 1 90 47 LYS B C 1
ATOM 1590 O O . LYS B 1 47 ? 6.762 14.062 5.207 1 90 47 LYS B O 1
ATOM 1595 N N . SER B 1 48 ? 6.695 12.984 7.125 1 90.75 48 SER B N 1
ATOM 1596 C CA . SER B 1 48 ? 7.578 11.938 6.633 1 90.75 48 SER B CA 1
ATOM 1597 C C . SER B 1 48 ? 6.789 10.719 6.168 1 90.75 48 SER B C 1
ATOM 1599 O O . SER B 1 48 ? 7.371 9.695 5.805 1 90.75 48 SER B O 1
ATOM 1601 N N . CYS B 1 49 ? 5.52 10.82 6.129 1 91.5 49 CYS B N 1
ATOM 1602 C CA . CYS B 1 49 ? 4.68 9.68 5.773 1 91.5 49 CYS B CA 1
ATOM 1603 C C . CYS B 1 49 ? 4.293 9.727 4.301 1 91.5 49 CYS B C 1
ATOM 1605 O O . CYS B 1 49 ? 4.273 10.805 3.693 1 91.5 49 CYS B O 1
ATOM 1607 N N . VAL B 1 50 ? 4.082 8.555 3.777 1 92.44 50 VAL B N 1
ATOM 1608 C CA . VAL B 1 50 ? 3.439 8.398 2.477 1 92.44 50 VAL B CA 1
ATOM 1609 C C . VAL B 1 50 ? 1.925 8.328 2.652 1 92.44 50 VAL B C 1
ATOM 1611 O O . VAL B 1 50 ? 1.428 7.645 3.551 1 92.44 50 VAL B O 1
ATOM 1614 N N . MET B 1 51 ? 1.285 9.062 1.841 1 91 51 MET B N 1
ATOM 1615 C CA . MET B 1 51 ? -0.159 9.156 2.029 1 91 51 MET B CA 1
ATOM 1616 C C . MET B 1 51 ? -0.905 8.492 0.878 1 91 51 MET B C 1
ATOM 1618 O O . MET B 1 51 ? -0.508 8.625 -0.281 1 91 51 MET B O 1
ATOM 1622 N N . LEU B 1 52 ? -1.936 7.762 1.31 1 92.19 52 LEU B N 1
ATOM 1623 C CA . LEU B 1 52 ? -2.846 7.102 0.378 1 92.19 52 LEU B CA 1
ATOM 1624 C C . LEU B 1 52 ? -4.289 7.523 0.636 1 92.19 52 LEU B C 1
ATOM 1626 O O . LEU B 1 52 ? -4.664 7.801 1.777 1 92.19 52 LEU B O 1
ATOM 1630 N N . THR B 1 53 ? -5.043 7.539 -0.42 1 91.81 53 THR B N 1
ATOM 1631 C CA . THR B 1 53 ? -6.48 7.641 -0.191 1 91.81 53 THR B CA 1
ATOM 1632 C C . THR B 1 53 ? -7.035 6.332 0.357 1 91.81 53 THR B C 1
ATOM 1634 O O . THR B 1 53 ? -6.418 5.273 0.201 1 91.81 53 THR B O 1
ATOM 1637 N N . GLN B 1 54 ? -8.156 6.406 0.938 1 90.06 54 GLN B N 1
ATOM 1638 C CA . GLN B 1 54 ? -8.828 5.195 1.402 1 90.06 54 GLN B CA 1
ATOM 1639 C C . GLN B 1 54 ? -9.156 4.266 0.237 1 90.06 54 GLN B C 1
ATOM 1641 O O . GLN B 1 54 ? -9.039 3.045 0.36 1 90.06 54 GLN B O 1
ATOM 1646 N N . ASP B 1 55 ? -9.516 4.809 -0.846 1 91.19 55 ASP B N 1
ATOM 1647 C CA . ASP B 1 55 ? -9.844 4.023 -2.031 1 91.19 55 ASP B CA 1
ATOM 1648 C C . ASP B 1 55 ? -8.617 3.295 -2.568 1 91.19 55 ASP B C 1
ATOM 1650 O O . ASP B 1 55 ? -8.703 2.137 -2.979 1 91.19 55 ASP B O 1
ATOM 1654 N N . GLU B 1 56 ? -7.523 3.961 -2.559 1 92.56 56 GLU B N 1
ATOM 1655 C CA . GLU B 1 56 ? -6.281 3.328 -2.99 1 92.56 56 GLU B CA 1
ATOM 1656 C C . GLU B 1 56 ? -5.926 2.143 -2.098 1 92.56 56 GLU B C 1
ATOM 1658 O O . GLU B 1 56 ? -5.566 1.072 -2.594 1 92.56 56 GLU B O 1
ATOM 1663 N N . ALA B 1 57 ? -6.055 2.354 -0.84 1 93.5 57 ALA B N 1
ATOM 1664 C CA . ALA B 1 57 ? -5.75 1.287 0.11 1 93.5 57 ALA B CA 1
ATOM 1665 C C . ALA B 1 57 ? -6.645 0.073 -0.122 1 93.5 57 ALA B C 1
ATOM 1667 O O . ALA B 1 57 ? -6.16 -1.06 -0.191 1 93.5 57 ALA B O 1
ATOM 1668 N N . LYS B 1 58 ? -7.875 0.297 -0.297 1 94.94 58 LYS B N 1
ATOM 1669 C CA . LYS B 1 58 ? -8.828 -0.784 -0.536 1 94.94 58 LYS B CA 1
ATOM 1670 C C . LYS B 1 58 ? -8.562 -1.458 -1.88 1 94.94 58 LYS B C 1
ATOM 1672 O O . LYS B 1 58 ? -8.641 -2.684 -1.99 1 94.94 58 LYS B O 1
ATOM 1677 N N . SER B 1 59 ? -8.242 -0.637 -2.828 1 95.25 59 SER B N 1
ATOM 1678 C CA . SER B 1 59 ? -7.973 -1.159 -4.164 1 95.25 59 SER B CA 1
ATOM 1679 C C . SER B 1 59 ? -6.762 -2.084 -4.168 1 95.25 59 SER B C 1
ATOM 1681 O O . SER B 1 59 ? -6.746 -3.098 -4.867 1 95.25 59 SER B O 1
ATOM 1683 N N . LEU B 1 60 ? -5.801 -1.69 -3.424 1 95.81 60 LEU B N 1
ATOM 1684 C CA . LEU B 1 60 ? -4.621 -2.543 -3.312 1 95.81 60 LEU B CA 1
ATOM 1685 C C . LEU B 1 60 ? -4.996 -3.922 -2.781 1 95.81 60 LEU B C 1
ATOM 1687 O O . LEU B 1 60 ? -4.566 -4.941 -3.328 1 95.81 60 LEU B O 1
ATOM 1691 N N . TYR B 1 61 ? -5.812 -3.965 -1.777 1 97.06 61 TYR B N 1
ATOM 1692 C CA . TYR B 1 61 ? -6.23 -5.242 -1.207 1 97.06 61 TYR B CA 1
ATOM 1693 C C . TYR B 1 61 ? -7.086 -6.027 -2.195 1 97.06 61 TYR B C 1
ATOM 1695 O O . TYR B 1 61 ? -6.93 -7.242 -2.33 1 97.06 61 TYR B O 1
ATOM 1703 N N . ASN B 1 62 ? -7.902 -5.324 -2.842 1 96.25 62 ASN B N 1
ATOM 1704 C CA . ASN B 1 62 ? -8.742 -5.988 -3.832 1 96.25 62 ASN B CA 1
ATOM 1705 C C . ASN B 1 62 ? -7.91 -6.609 -4.949 1 96.25 62 ASN B C 1
ATOM 1707 O O . ASN B 1 62 ? -8.219 -7.703 -5.422 1 96.25 62 ASN B O 1
ATOM 1711 N N . LEU B 1 63 ? -6.914 -5.871 -5.387 1 94.75 63 LEU B N 1
ATOM 1712 C CA . LEU B 1 63 ? -6.016 -6.395 -6.414 1 94.75 63 LEU B CA 1
ATOM 1713 C C . LEU B 1 63 ? -5.297 -7.645 -5.918 1 94.75 63 LEU B C 1
ATOM 1715 O O . LEU B 1 63 ? -5.145 -8.617 -6.664 1 94.75 63 LEU B O 1
ATOM 1719 N N . TYR B 1 64 ? -4.875 -7.617 -4.691 1 96.62 64 TYR B N 1
ATOM 1720 C CA . TYR B 1 64 ? -4.277 -8.797 -4.086 1 96.62 64 TYR B CA 1
ATOM 1721 C C . TYR B 1 64 ? -5.242 -9.977 -4.113 1 96.62 64 TYR B C 1
ATOM 1723 O O . TYR B 1 64 ? -4.887 -11.07 -4.547 1 96.62 64 TYR B O 1
ATOM 1731 N N . VAL B 1 65 ? -6.414 -9.75 -3.65 1 96.31 65 VAL B N 1
ATOM 1732 C CA . VAL B 1 65 ? -7.391 -10.828 -3.553 1 96.31 65 VAL B CA 1
ATOM 1733 C C . VAL B 1 65 ? -7.645 -11.422 -4.938 1 96.31 65 VAL B C 1
ATOM 1735 O O . VAL B 1 65 ? -7.668 -12.641 -5.098 1 96.31 65 VAL B O 1
ATOM 1738 N N . ALA B 1 66 ? -7.816 -10.562 -5.867 1 94.12 66 ALA B N 1
ATOM 1739 C CA . ALA B 1 66 ? -8.047 -11.016 -7.238 1 94.12 66 ALA B CA 1
ATOM 1740 C C . ALA B 1 66 ? -6.863 -11.82 -7.762 1 94.12 66 ALA B C 1
ATOM 1742 O O . ALA B 1 66 ? -7.039 -12.844 -8.422 1 94.12 66 ALA B O 1
ATOM 1743 N N . SER B 1 67 ? -5.664 -11.352 -7.477 1 94.62 67 SER B N 1
ATOM 1744 C CA . SER B 1 67 ? -4.449 -12.023 -7.922 1 94.62 67 SER B CA 1
ATOM 1745 C C . SER B 1 67 ? -4.293 -13.383 -7.242 1 94.62 67 SER B C 1
ATOM 1747 O O . SER B 1 67 ? -4.047 -14.391 -7.906 1 94.62 67 SER B O 1
ATOM 1749 N N . GLU B 1 68 ? -4.402 -13.312 -5.949 1 94.31 68 GLU B N 1
ATOM 1750 C CA . GLU B 1 68 ? -4.258 -14.539 -5.168 1 94.31 68 GLU B CA 1
ATOM 1751 C C . GLU B 1 68 ? -5.266 -15.594 -5.609 1 94.31 68 GLU B C 1
ATOM 1753 O O . GLU B 1 68 ? -4.91 -16.766 -5.785 1 94.31 68 GLU B O 1
ATOM 1758 N N . GLY B 1 69 ? -6.488 -15.195 -5.77 1 90.31 69 GLY B N 1
ATOM 1759 C CA . GLY B 1 69 ? -7.516 -16.125 -6.211 1 90.31 69 GLY B CA 1
ATOM 1760 C C . GLY B 1 69 ? -7.203 -16.766 -7.547 1 90.31 69 GLY B C 1
ATOM 1761 O O . GLY B 1 69 ? -7.336 -17.984 -7.699 1 90.31 69 GLY B O 1
ATOM 1762 N N . ARG B 1 70 ? -6.793 -16.047 -8.477 1 87.56 70 ARG B N 1
ATOM 1763 C CA . ARG B 1 70 ? -6.492 -16.531 -9.82 1 87.56 70 ARG B CA 1
ATOM 1764 C C . ARG B 1 70 ? -5.289 -17.469 -9.805 1 87.56 70 ARG B C 1
ATOM 1766 O O . ARG B 1 70 ? -5.324 -18.547 -10.406 1 87.56 70 ARG B O 1
ATOM 1773 N N . ILE B 1 71 ? -4.266 -17.109 -9.156 1 91 71 ILE B N 1
ATOM 1774 C CA . ILE B 1 71 ? -3.033 -17.891 -9.102 1 91 71 ILE B CA 1
ATOM 1775 C C . ILE B 1 71 ? -3.283 -19.203 -8.359 1 91 71 ILE B C 1
ATOM 1777 O O . ILE B 1 71 ? -2.871 -20.266 -8.82 1 91 71 ILE B O 1
ATOM 1781 N N . LYS B 1 72 ? -3.963 -19.062 -7.285 1 89.88 72 LYS B N 1
ATOM 1782 C CA . LYS B 1 72 ? -4.27 -20.25 -6.5 1 89.88 72 LYS B CA 1
ATOM 1783 C C . LYS B 1 72 ? -5.105 -21.234 -7.305 1 89.88 72 LYS B C 1
ATOM 1785 O O . LYS B 1 72 ? -4.828 -22.438 -7.297 1 89.88 72 LYS B O 1
ATOM 1790 N N . LYS B 1 73 ? -6.055 -20.781 -7.934 1 84.31 73 LYS B N 1
ATOM 1791 C CA . LYS B 1 73 ? -6.914 -21.641 -8.742 1 84.31 73 LYS B CA 1
ATOM 1792 C C . LYS B 1 73 ? -6.117 -22.375 -9.812 1 84.31 73 LYS B C 1
ATOM 1794 O O . LYS B 1 73 ? -6.293 -23.578 -10.016 1 84.31 73 LYS B O 1
ATOM 1799 N N . LEU B 1 74 ? -5.32 -21.688 -10.469 1 83.81 74 LEU B N 1
ATOM 1800 C CA . LEU B 1 74 ? -4.5 -22.297 -11.508 1 83.81 74 LEU B CA 1
ATOM 1801 C C . LEU B 1 74 ? -3.564 -23.344 -10.922 1 83.81 74 LEU B C 1
ATOM 1803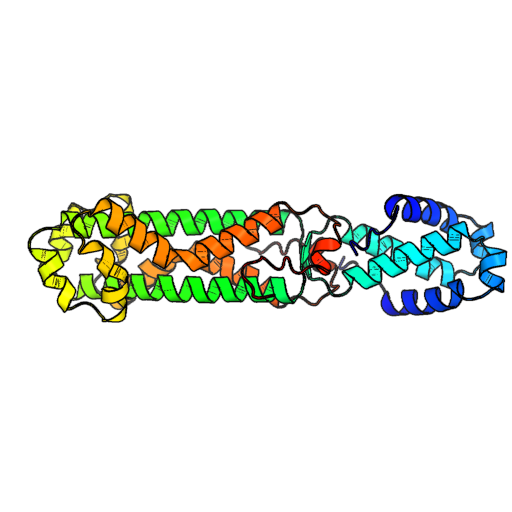 O O . LEU B 1 74 ? -3.469 -24.453 -11.445 1 83.81 74 LEU B O 1
ATOM 1807 N N . LEU B 1 75 ? -2.934 -23 -9.898 1 85.62 75 LEU B N 1
ATOM 1808 C CA . LEU B 1 75 ? -1.97 -23.906 -9.281 1 85.62 75 LEU B CA 1
ATOM 1809 C C . LEU B 1 75 ? -2.664 -25.141 -8.734 1 85.62 75 LEU B C 1
ATOM 1811 O O . LEU B 1 75 ? -2.172 -26.266 -8.914 1 85.62 75 LEU B O 1
ATOM 1815 N N . GLU B 1 76 ? -3.746 -24.906 -8.102 1 84.25 76 GLU B N 1
ATOM 1816 C CA . GLU B 1 76 ? -4.523 -26.047 -7.605 1 84.25 76 GLU B CA 1
ATOM 1817 C C . GLU B 1 76 ? -4.938 -26.969 -8.742 1 84.25 76 GLU B C 1
ATOM 1819 O O . GLU B 1 76 ? -4.809 -28.188 -8.633 1 84.25 76 GLU B O 1
ATOM 1824 N N . GLY B 1 77 ? -5.441 -26.406 -9.766 1 78 77 GLY B N 1
ATOM 1825 C CA . GLY B 1 77 ? -5.816 -27.188 -10.922 1 78 77 GLY B CA 1
ATOM 1826 C C . GLY B 1 77 ? -4.66 -27.984 -11.508 1 78 77 GLY B C 1
ATOM 1827 O O . GLY B 1 77 ? -4.82 -29.156 -11.867 1 78 77 GLY B O 1
ATOM 1828 N N . PHE B 1 78 ? -3.539 -27.406 -11.539 1 77.81 78 PHE B N 1
ATOM 1829 C CA . PHE B 1 78 ? -2.35 -28.078 -12.047 1 77.81 78 PHE B CA 1
ATOM 1830 C C . PHE B 1 78 ? -1.948 -29.234 -11.141 1 77.81 78 PHE B C 1
ATOM 1832 O O . PHE B 1 78 ? -1.692 -30.344 -11.609 1 77.81 78 PHE B O 1
ATOM 1839 N N . LEU B 1 79 ? -1.914 -28.953 -9.945 1 79.94 79 LEU B N 1
ATOM 1840 C CA . LEU B 1 79 ? -1.471 -29.953 -8.984 1 79.94 79 LEU B CA 1
ATOM 1841 C C . LEU B 1 79 ? -2.439 -31.125 -8.945 1 79.94 79 LEU B C 1
ATOM 1843 O O . LEU B 1 79 ? -2.016 -32.281 -8.898 1 79.94 79 LEU B O 1
ATOM 1847 N N . GLU B 1 80 ? -3.701 -30.828 -9.023 1 77.25 80 GLU B N 1
ATOM 1848 C CA . GLU B 1 80 ? -4.711 -31.875 -9.062 1 77.25 80 GLU B CA 1
ATOM 1849 C C . GLU B 1 80 ? -4.578 -32.719 -10.328 1 77.25 80 GLU B C 1
ATOM 1851 O O . GLU B 1 80 ? -4.727 -33.938 -10.281 1 77.25 80 GLU B O 1
ATOM 1856 N N . THR B 1 81 ? -4.375 -32.062 -11.375 1 71.19 81 THR B N 1
ATOM 1857 C CA . THR B 1 81 ? -4.195 -32.75 -12.641 1 71.19 81 THR B CA 1
ATOM 1858 C C . THR B 1 81 ? -2.967 -33.656 -12.586 1 71.19 81 THR B C 1
ATOM 1860 O O . THR B 1 81 ? -3.004 -34.812 -13.055 1 71.19 81 THR B O 1
ATOM 1863 N N . MET B 1 82 ? -1.97 -33.125 -12.062 1 68.88 82 MET B N 1
ATOM 1864 C CA . MET B 1 82 ? -0.743 -33.906 -11.953 1 68.88 82 MET B CA 1
ATOM 1865 C C . MET B 1 82 ? -0.965 -35.156 -11.086 1 68.88 82 MET B C 1
ATOM 1867 O O . MET B 1 82 ? -0.437 -36.219 -11.383 1 68.88 82 MET B O 1
ATOM 1871 N N . ILE B 1 83 ? -1.753 -35 -10.109 1 67.81 83 ILE B N 1
ATOM 1872 C CA . ILE B 1 83 ? -2.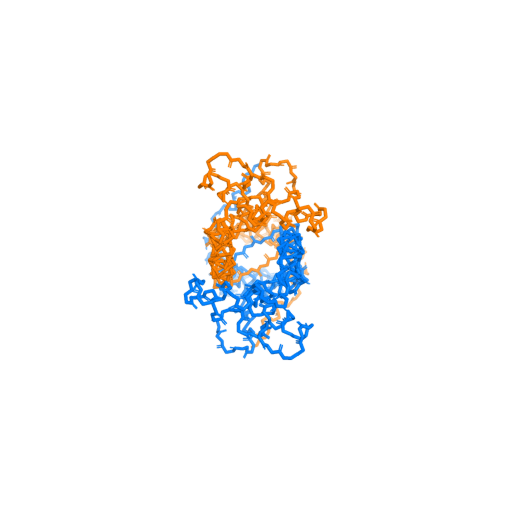051 -36.125 -9.211 1 67.81 83 ILE B CA 1
ATOM 1873 C C . ILE B 1 83 ? -2.943 -37.125 -9.922 1 67.81 83 ILE B C 1
ATOM 1875 O O . ILE B 1 83 ? -2.775 -38.344 -9.75 1 67.81 83 ILE B O 1
ATOM 1879 N N . THR B 1 84 ? -3.965 -36.562 -10.617 1 63.81 84 THR B N 1
ATOM 1880 C CA . THR B 1 84 ? -4.895 -37.438 -11.312 1 63.81 84 THR B CA 1
ATOM 1881 C C . THR B 1 84 ? -4.184 -38.219 -12.414 1 63.81 84 THR B C 1
ATOM 1883 O O . THR B 1 84 ? -4.496 -39.375 -12.656 1 63.81 84 THR B O 1
ATOM 1886 N N . ILE B 1 85 ? -3.588 -37.25 -13.227 1 57.84 85 ILE B N 1
ATOM 1887 C CA . ILE B 1 85 ? -2.873 -37.938 -14.289 1 57.84 85 ILE B CA 1
ATOM 1888 C C . ILE B 1 85 ? -1.95 -39 -13.68 1 57.84 85 ILE B C 1
ATOM 1890 O O . ILE B 1 85 ? -1.182 -38.719 -12.766 1 57.84 85 ILE B O 1
ATOM 1894 N N . LYS B 1 86 ? -2.51 -39.719 -12.875 1 52.03 86 LYS B N 1
ATOM 1895 C CA . LYS B 1 86 ? -2.135 -40.844 -12.062 1 52.03 86 LYS B CA 1
ATOM 1896 C C . LYS B 1 86 ? -0.628 -40.875 -11.812 1 52.03 86 LYS B C 1
ATOM 1898 O O . LYS B 1 86 ? 0.146 -40.312 -12.586 1 52.03 86 LYS B O 1
ATOM 1903 N N . SER B 1 87 ? -0.237 -41.656 -10.562 1 50.22 87 SER B N 1
ATOM 1904 C CA . SER B 1 87 ? 0.87 -42.094 -9.727 1 50.22 87 SER B CA 1
ATOM 1905 C C . SER B 1 87 ? 2.125 -42.344 -10.555 1 50.22 87 SER B C 1
ATOM 1907 O O . SER B 1 87 ? 3.205 -41.875 -10.211 1 50.22 87 SER B O 1
ATOM 1909 N N . ARG B 1 88 ? 1.926 -43.062 -11.508 1 51.34 88 ARG B N 1
ATOM 1910 C CA . ARG B 1 88 ? 3.127 -43.656 -12.094 1 51.34 88 ARG B CA 1
ATOM 1911 C C . ARG B 1 88 ? 3.863 -42.656 -12.961 1 51.34 88 ARG B C 1
ATOM 1913 O O . ARG B 1 88 ? 5.094 -42.562 -12.914 1 51.34 88 ARG B O 1
ATOM 1920 N N . ASP B 1 89 ? 3.045 -41.625 -13.562 1 56.81 89 ASP B N 1
ATOM 1921 C CA . ASP B 1 89 ? 3.682 -40.75 -14.562 1 56.81 89 ASP B CA 1
ATOM 1922 C C . ASP B 1 89 ? 4.285 -39.5 -13.922 1 56.81 89 ASP B C 1
ATOM 1924 O O . ASP B 1 89 ? 5.348 -39.031 -14.344 1 56.81 89 ASP B O 1
ATOM 1928 N N . PHE B 1 90 ? 3.637 -39 -12.859 1 60.06 90 PHE B N 1
ATOM 1929 C CA . PHE B 1 90 ? 4.285 -37.906 -12.18 1 60.06 90 PHE B CA 1
ATOM 1930 C C . PHE B 1 90 ? 5.637 -38.312 -11.609 1 60.06 90 PHE B C 1
ATOM 1932 O O . PHE B 1 90 ? 6.625 -37.594 -11.742 1 60.06 90 PHE B O 1
ATOM 1939 N N . ALA B 1 91 ? 5.492 -39.469 -11.094 1 61.38 91 ALA B N 1
ATOM 1940 C CA . ALA B 1 91 ? 6.746 -40 -10.57 1 61.38 91 ALA B CA 1
ATOM 1941 C C . ALA B 1 91 ? 7.773 -40.188 -11.68 1 61.38 91 ALA B C 1
ATOM 1943 O O . ALA B 1 91 ? 8.984 -40.125 -11.43 1 61.38 91 ALA B O 1
ATOM 1944 N N . ALA B 1 92 ? 7.113 -40.344 -12.82 1 62.22 92 ALA B N 1
ATOM 1945 C CA . ALA B 1 92 ? 8 -40.562 -13.961 1 62.22 92 ALA B CA 1
ATOM 1946 C C . ALA B 1 92 ? 8.609 -39.25 -14.453 1 62.22 92 ALA B C 1
ATOM 1948 O O . ALA B 1 92 ? 9.719 -39.25 -14.992 1 62.22 92 ALA B O 1
ATOM 1949 N N . ILE B 1 93 ? 7.879 -38.188 -14.227 1 64.19 93 ILE B N 1
ATOM 1950 C CA . ILE B 1 93 ? 8.344 -36.906 -14.812 1 64.19 93 ILE B CA 1
ATOM 1951 C C . ILE B 1 93 ? 9.094 -36.094 -13.758 1 64.19 93 ILE B C 1
ATOM 1953 O O . ILE B 1 93 ? 9.945 -35.281 -14.094 1 64.19 93 ILE B O 1
ATOM 1957 N N . TYR B 1 94 ? 8.883 -36.438 -12.492 1 69.62 94 TYR B N 1
ATOM 1958 C CA . TYR B 1 94 ? 9.414 -35.688 -11.367 1 69.62 94 TYR B CA 1
ATOM 1959 C C . TYR B 1 94 ? 10.938 -35.594 -11.445 1 69.62 94 TYR B C 1
ATOM 1961 O O . TYR B 1 94 ? 11.5 -34.5 -11.273 1 69.62 94 TYR B O 1
ATOM 1969 N N . PRO B 1 95 ? 11.57 -36.656 -11.844 1 69.44 95 PRO B N 1
ATOM 1970 C CA . PRO B 1 95 ? 13.031 -36.594 -11.883 1 69.44 95 PRO B CA 1
ATOM 1971 C C . PRO B 1 95 ? 13.555 -35.656 -12.969 1 69.44 95 PRO B C 1
ATOM 1973 O O . PRO B 1 95 ? 14.703 -35.219 -12.914 1 69.44 95 PRO B O 1
ATOM 1976 N N . PHE B 1 96 ? 12.695 -35.281 -13.938 1 66.81 96 PHE B N 1
ATOM 1977 C CA . PHE B 1 96 ? 13.148 -34.5 -15.07 1 66.81 96 PHE B CA 1
ATOM 1978 C C . PHE B 1 96 ? 12.812 -33.031 -14.859 1 66.81 96 PHE B C 1
ATOM 1980 O O . PHE B 1 96 ? 13.211 -32.156 -15.664 1 66.81 96 PHE B O 1
ATOM 1987 N N . MET B 1 97 ? 12.156 -32.812 -13.812 1 70.31 97 MET B N 1
ATOM 1988 C CA . MET B 1 97 ? 11.82 -31.422 -13.516 1 70.31 97 MET B CA 1
ATOM 1989 C C . MET B 1 97 ? 13.039 -30.672 -12.977 1 70.31 97 MET B C 1
ATOM 1991 O O . MET B 1 97 ? 13.93 -31.266 -12.375 1 70.31 97 MET B O 1
ATOM 1995 N N . PRO B 1 98 ? 13.023 -29.312 -13.328 1 72.62 98 PRO B N 1
ATOM 1996 C CA . PRO B 1 98 ? 14.094 -28.516 -12.719 1 72.62 98 PRO B CA 1
ATOM 1997 C C . PRO B 1 98 ? 14.125 -28.641 -11.195 1 72.62 98 PRO B C 1
ATOM 1999 O O . PRO B 1 98 ? 13.086 -28.859 -10.562 1 72.62 98 PRO B O 1
ATOM 2002 N N . SER B 1 99 ? 15.398 -28.484 -10.602 1 77.44 99 SER B N 1
ATOM 2003 C CA . SER B 1 99 ? 15.625 -28.703 -9.18 1 77.44 99 SER B CA 1
ATOM 2004 C C . SER B 1 99 ? 14.727 -27.812 -8.336 1 77.44 99 SER B C 1
ATOM 2006 O O . SER B 1 99 ? 14.188 -28.25 -7.316 1 77.44 99 SER B O 1
ATOM 2008 N N . ASP B 1 100 ? 14.57 -26.609 -8.82 1 72.75 100 ASP B N 1
ATOM 2009 C CA . ASP B 1 100 ? 13.789 -25.641 -8.047 1 72.75 100 ASP B CA 1
ATOM 2010 C C . ASP B 1 100 ? 12.312 -26.016 -8.039 1 72.75 100 ASP B C 1
ATOM 2012 O O . ASP B 1 100 ? 11.625 -25.844 -7.031 1 72.75 100 ASP B O 1
ATOM 2016 N N . VAL B 1 101 ? 11.914 -26.578 -9.039 1 74.12 101 VAL B N 1
ATOM 2017 C CA . VAL B 1 101 ? 10.523 -27 -9.141 1 74.12 101 VAL B CA 1
ATOM 2018 C C . VAL B 1 101 ? 10.312 -28.266 -8.32 1 74.12 101 VAL B C 1
ATOM 2020 O O . VAL B 1 101 ? 9.32 -28.391 -7.605 1 74.12 101 VAL B O 1
ATOM 2023 N N . LYS B 1 102 ? 11.281 -29.203 -8.398 1 78.12 102 LYS B N 1
ATOM 2024 C CA . LYS B 1 102 ? 11.195 -30.453 -7.633 1 78.12 102 LYS B CA 1
ATOM 2025 C C . LYS B 1 102 ? 11.07 -30.156 -6.137 1 78.12 102 LYS B C 1
ATOM 2027 O O . LYS B 1 102 ? 10.242 -30.766 -5.449 1 78.12 102 LYS B O 1
ATOM 2032 N N . GLU B 1 103 ? 11.859 -29.203 -5.723 1 80.31 103 GLU B N 1
ATOM 2033 C CA . GLU B 1 103 ? 11.836 -28.844 -4.305 1 80.31 103 GLU B CA 1
ATOM 2034 C C . GLU B 1 103 ? 10.477 -28.297 -3.893 1 80.31 103 GLU B C 1
ATOM 2036 O O . GLU B 1 103 ? 9.977 -28.594 -2.809 1 80.31 103 GLU B O 1
ATOM 2041 N N . LEU B 1 104 ? 9.914 -27.578 -4.754 1 77.38 104 LEU B N 1
ATOM 2042 C CA . LEU B 1 104 ? 8.625 -26.969 -4.473 1 77.38 104 LEU B CA 1
ATOM 2043 C C . LEU B 1 104 ? 7.516 -28.016 -4.453 1 77.38 104 LEU B C 1
ATOM 2045 O O . LEU B 1 104 ? 6.551 -27.891 -3.695 1 77.38 104 LEU B O 1
ATOM 2049 N N . LEU B 1 105 ? 7.703 -29.109 -5.18 1 79.75 105 LEU B N 1
ATOM 2050 C CA . LEU B 1 105 ? 6.637 -30.094 -5.348 1 79.75 105 LEU B CA 1
ATOM 2051 C C . LEU B 1 105 ? 6.852 -31.297 -4.426 1 79.75 105 LEU B C 1
ATOM 2053 O O . LEU B 1 105 ? 6.008 -32.188 -4.355 1 79.75 105 LEU B O 1
ATOM 2057 N N . LYS B 1 106 ? 7.898 -31.344 -3.684 1 80.44 106 LYS B N 1
ATOM 2058 C CA . LYS B 1 106 ? 8.281 -32.469 -2.834 1 80.44 106 LYS B CA 1
ATOM 2059 C C . LYS B 1 106 ? 7.133 -32.906 -1.927 1 80.44 106 LYS B C 1
ATOM 2061 O O . LYS B 1 106 ? 6.895 -34.094 -1.729 1 80.44 106 LYS B O 1
ATOM 2066 N N . PRO B 1 107 ? 6.379 -31.969 -1.429 1 80.69 107 PRO B N 1
ATOM 2067 C CA . PRO B 1 107 ? 5.277 -32.375 -0.547 1 80.69 107 PRO B CA 1
ATOM 2068 C C . PRO B 1 107 ? 4.23 -33.219 -1.262 1 80.69 107 PRO B C 1
ATOM 2070 O O . PRO B 1 107 ? 3.475 -33.938 -0.614 1 80.69 107 PRO B O 1
ATOM 2073 N N . LEU B 1 108 ? 4.156 -33.156 -2.568 1 78.12 108 LEU B N 1
ATOM 2074 C CA . LEU B 1 108 ? 3.168 -33.906 -3.324 1 78.12 108 LEU B CA 1
ATOM 2075 C C . LEU B 1 108 ? 3.527 -35.406 -3.342 1 78.12 108 LEU B C 1
ATOM 2077 O O . LEU B 1 108 ? 2.695 -36.25 -3.693 1 78.12 108 LEU B O 1
ATOM 2081 N N . LEU B 1 109 ? 4.77 -35.656 -3.072 1 75.38 109 LEU B N 1
ATOM 2082 C CA . LEU B 1 109 ? 5.242 -37.031 -3.09 1 75.38 109 LEU B CA 1
ATOM 2083 C C . LEU B 1 109 ? 4.828 -37.781 -1.818 1 75.38 109 LEU B C 1
ATOM 2085 O O . LEU B 1 109 ? 4.961 -39 -1.73 1 75.38 109 LEU B O 1
ATOM 2089 N N . SER B 1 110 ? 4.262 -37.031 -0.969 1 72.94 110 SER B N 1
ATOM 2090 C CA . SER B 1 110 ? 3.797 -37.656 0.265 1 72.94 110 SER B CA 1
ATOM 2091 C C . SER B 1 110 ? 2.523 -38.469 0.03 1 72.94 110 SER B C 1
ATOM 2093 O O . SER B 1 110 ? 1.901 -38.344 -1.029 1 72.94 110 SER B O 1
ATOM 2095 N N . SER B 1 111 ? 2.139 -39.375 1.003 1 70.5 111 SER B N 1
ATOM 2096 C CA . SER B 1 111 ? 0.984 -40.25 0.91 1 70.5 111 SER B CA 1
ATOM 2097 C C . SER B 1 111 ? -0.322 -39.469 0.917 1 70.5 111 SER B C 1
ATOM 2099 O O . SER B 1 111 ? -1.302 -39.875 0.29 1 70.5 111 SER B O 1
ATOM 2101 N N . ASN B 1 112 ? -0.343 -38.438 1.58 1 78.88 112 ASN B N 1
ATOM 2102 C CA . ASN B 1 112 ? -1.541 -37.594 1.604 1 78.88 112 ASN B CA 1
ATOM 2103 C C . ASN B 1 112 ? -1.465 -36.469 0.571 1 78.88 112 ASN B C 1
ATOM 2105 O O . ASN B 1 112 ? -0.881 -35.438 0.833 1 78.88 112 ASN B O 1
ATOM 2109 N N . THR B 1 113 ? -2.07 -36.75 -0.523 1 75.06 113 THR B N 1
ATOM 2110 C CA . THR B 1 113 ? -1.958 -35.844 -1.665 1 75.06 113 THR B CA 1
ATOM 2111 C C . THR B 1 113 ? -2.641 -34.531 -1.373 1 75.06 113 THR B C 1
ATOM 2113 O O . THR B 1 113 ? -2.15 -33.469 -1.774 1 75.06 113 THR B O 1
ATOM 2116 N N . ASP B 1 114 ? -3.725 -34.562 -0.614 1 79.56 114 ASP B N 1
ATOM 2117 C CA . ASP B 1 114 ? -4.434 -33.344 -0.292 1 79.56 114 ASP B CA 1
ATOM 2118 C C . ASP B 1 114 ? -3.578 -32.406 0.58 1 79.56 114 ASP B C 1
ATOM 2120 O O . ASP B 1 114 ? -3.494 -31.219 0.328 1 79.56 114 ASP B O 1
ATOM 2124 N N . GLU B 1 115 ? -2.988 -33.031 1.53 1 84.25 115 GLU B N 1
ATOM 2125 C CA . GLU B 1 115 ? -2.113 -32.25 2.408 1 84.25 115 GLU B CA 1
ATOM 2126 C C . GLU B 1 115 ? -0.886 -31.75 1.656 1 84.25 115 GLU B C 1
ATOM 2128 O O . GLU B 1 115 ? -0.419 -30.625 1.901 1 84.25 115 GLU B O 1
ATOM 2133 N N . GLY B 1 116 ? -0.451 -32.5 0.716 1 83.56 116 GLY B N 1
ATOM 2134 C CA . GLY B 1 116 ? 0.68 -32.094 -0.105 1 83.56 116 GLY B CA 1
ATOM 2135 C C . GLY B 1 116 ? 0.386 -30.891 -0.976 1 83.56 116 GLY B C 1
ATOM 2136 O O . GLY B 1 116 ? 1.213 -29.984 -1.09 1 83.56 116 GLY B O 1
ATOM 2137 N N . ILE B 1 117 ? -0.778 -30.891 -1.521 1 85.06 117 ILE B N 1
ATOM 2138 C CA . ILE B 1 117 ? -1.183 -29.781 -2.367 1 85.06 117 ILE B CA 1
ATOM 2139 C C . ILE B 1 117 ? -1.253 -28.5 -1.535 1 85.06 117 ILE B C 1
ATOM 2141 O O . ILE B 1 117 ? -0.74 -27.453 -1.944 1 85.06 117 ILE B O 1
ATOM 2145 N N . LYS B 1 118 ? -1.81 -28.594 -0.36 1 89 118 LYS B N 1
ATOM 2146 C CA . LYS B 1 118 ? -1.926 -27.438 0.534 1 89 118 LYS B CA 1
ATOM 2147 C C . LYS B 1 118 ? -0.551 -26.906 0.926 1 89 118 LYS B C 1
ATOM 2149 O O . LYS B 1 118 ? -0.344 -25.688 0.985 1 89 118 LYS B O 1
ATOM 2154 N N . GLU B 1 119 ? 0.291 -27.797 1.166 1 89.38 119 GLU B N 1
ATOM 2155 C CA . GLU B 1 119 ? 1.641 -27.422 1.565 1 89.38 119 GLU B CA 1
ATOM 2156 C C . GLU B 1 119 ? 2.375 -26.719 0.423 1 89.38 119 GLU B C 1
ATOM 2158 O O . GLU B 1 119 ? 3.035 -25.703 0.632 1 89.38 119 GLU B O 1
ATOM 2163 N N . VAL B 1 120 ? 2.25 -27.266 -0.733 1 86.44 120 VAL B N 1
ATOM 2164 C CA . VAL B 1 120 ? 2.893 -26.656 -1.896 1 86.44 120 VAL B CA 1
ATOM 2165 C C . VAL B 1 120 ? 2.338 -25.25 -2.127 1 86.44 120 VAL B C 1
ATOM 2167 O O . VAL B 1 120 ? 3.1 -24.297 -2.281 1 86.44 120 VAL B O 1
ATOM 2170 N N . LEU B 1 121 ? 1.029 -25.188 -2.121 1 90.56 121 LEU B N 1
ATOM 2171 C CA . LEU B 1 121 ? 0.391 -23.891 -2.342 1 90.56 121 LEU B CA 1
ATOM 2172 C C . LEU B 1 121 ? 0.793 -22.906 -1.261 1 90.56 121 LEU B C 1
ATOM 2174 O O . LEU B 1 121 ? 1.107 -21.75 -1.56 1 90.56 121 LEU B O 1
ATOM 2178 N N . GLY B 1 122 ? 0.75 -23.297 -0.029 1 90.5 122 GLY B N 1
ATOM 2179 C CA . GLY B 1 122 ? 1.161 -22.453 1.079 1 90.5 122 GLY B CA 1
ATOM 2180 C C . GLY B 1 122 ? 2.576 -21.922 0.933 1 90.5 122 GLY B C 1
ATOM 2181 O O . GLY B 1 122 ? 2.834 -20.75 1.191 1 90.5 122 GLY B O 1
ATOM 2182 N N . ASN B 1 123 ? 3.42 -22.75 0.508 1 87.62 123 ASN B N 1
ATOM 2183 C CA . ASN B 1 123 ? 4.816 -22.375 0.336 1 87.62 123 ASN B CA 1
ATOM 2184 C C . ASN B 1 123 ? 4.984 -21.375 -0.814 1 87.62 123 ASN B C 1
ATOM 2186 O O . ASN B 1 123 ? 5.676 -20.375 -0.674 1 87.62 123 ASN B O 1
ATOM 2190 N N . VAL B 1 124 ? 4.34 -21.672 -1.878 1 89.06 124 VAL B N 1
ATOM 2191 C CA . VAL B 1 124 ? 4.508 -20.859 -3.08 1 89.06 124 VAL B CA 1
ATOM 2192 C C . VAL B 1 124 ? 3.865 -19.5 -2.873 1 89.06 124 VAL B C 1
ATOM 2194 O O . VAL B 1 124 ? 4.395 -18.469 -3.328 1 89.06 124 VAL B O 1
ATOM 2197 N N . LEU B 1 125 ? 2.82 -19.5 -2.178 1 93.94 125 LEU B N 1
ATOM 2198 C CA . LEU B 1 125 ? 2.055 -18.266 -2.049 1 93.94 125 LEU B CA 1
ATOM 2199 C C . LEU B 1 125 ? 2.379 -17.562 -0.735 1 93.94 125 LEU B C 1
ATOM 2201 O O . LEU B 1 125 ? 1.726 -16.578 -0.374 1 93.94 125 LEU B O 1
ATOM 2205 N N . SER B 1 126 ? 3.381 -18 0.002 1 92.81 126 SER B N 1
ATOM 2206 C CA . SER B 1 126 ? 3.662 -17.484 1.337 1 92.81 126 SER B CA 1
ATOM 2207 C C . SER B 1 126 ? 3.902 -15.984 1.308 1 92.81 126 SER B C 1
ATOM 2209 O O . SER B 1 126 ? 3.322 -15.234 2.102 1 92.81 126 SER B O 1
ATOM 2211 N N . ASN B 1 127 ? 4.781 -15.547 0.413 1 92.69 127 ASN B N 1
ATOM 2212 C CA . ASN B 1 127 ? 5.062 -14.117 0.314 1 92.69 127 ASN B CA 1
ATOM 2213 C C . ASN B 1 127 ? 3.83 -13.336 -0.131 1 92.69 127 ASN B C 1
ATOM 2215 O O . ASN B 1 127 ? 3.596 -12.219 0.339 1 92.69 127 ASN B O 1
ATOM 2219 N N . LEU B 1 128 ? 3.113 -13.906 -0.996 1 95.81 128 LEU B N 1
ATOM 2220 C CA . LEU B 1 128 ? 1.896 -13.25 -1.458 1 95.81 128 LEU B CA 1
ATOM 2221 C C . LEU B 1 128 ? 0.882 -13.125 -0.325 1 95.81 128 LEU B C 1
ATOM 2223 O O . LEU B 1 128 ? 0.239 -12.086 -0.173 1 95.81 128 LEU B O 1
ATOM 2227 N N . ASN B 1 129 ? 0.786 -14.133 0.406 1 95.62 129 ASN B N 1
ATOM 2228 C CA . ASN B 1 129 ? -0.129 -14.109 1.543 1 95.62 129 ASN B CA 1
ATOM 2229 C C . ASN B 1 129 ? 0.313 -13.094 2.596 1 95.62 129 ASN B C 1
ATOM 2231 O O . ASN B 1 129 ? -0.522 -12.438 3.221 1 95.62 129 ASN B O 1
ATOM 2235 N N . LEU B 1 130 ? 1.593 -13.055 2.775 1 95.75 130 LEU B N 1
ATOM 2236 C CA . LEU B 1 130 ? 2.111 -12.031 3.68 1 95.75 130 LEU B CA 1
ATOM 2237 C C . LEU B 1 130 ? 1.765 -10.641 3.176 1 95.75 130 LEU B C 1
ATOM 2239 O O . LEU B 1 130 ? 1.309 -9.789 3.947 1 95.75 130 LEU B O 1
ATOM 2243 N N . LEU B 1 131 ? 1.966 -10.445 1.922 1 96.56 131 LEU B N 1
ATOM 2244 C CA . LEU B 1 131 ? 1.583 -9.18 1.312 1 96.56 131 LEU B CA 1
ATOM 2245 C C . LEU B 1 131 ? 0.1 -8.891 1.532 1 96.56 131 LEU B C 1
ATOM 2247 O O . LEU B 1 131 ? -0.274 -7.781 1.906 1 96.56 131 LEU B O 1
ATOM 2251 N N . GLY B 1 132 ? -0.691 -9.898 1.289 1 97.44 132 GLY B N 1
ATOM 2252 C CA . GLY B 1 132 ? -2.123 -9.75 1.505 1 97.44 132 GLY B CA 1
ATOM 2253 C C . GLY B 1 132 ? -2.473 -9.336 2.922 1 97.44 132 GLY B C 1
ATOM 2254 O O . GLY B 1 132 ? -3.328 -8.477 3.127 1 97.44 132 GLY B O 1
ATOM 2255 N N . SER B 1 133 ? -1.774 -9.883 3.85 1 96.44 133 SER B N 1
ATOM 2256 C CA . SER B 1 133 ? -2.02 -9.562 5.25 1 96.44 133 SER B CA 1
ATOM 2257 C C . SER B 1 133 ? -1.686 -8.102 5.551 1 96.44 133 SER B C 1
ATOM 2259 O O . SER B 1 133 ? -2.441 -7.418 6.242 1 96.44 133 SER B O 1
ATOM 2261 N N . VAL B 1 134 ? -0.624 -7.648 5.066 1 95.88 134 VAL B N 1
ATOM 2262 C CA . VAL B 1 134 ? -0.207 -6.27 5.289 1 95.88 134 VAL B CA 1
ATOM 2263 C C . VAL B 1 134 ? -1.187 -5.316 4.609 1 95.88 134 VAL B C 1
ATOM 2265 O O . VAL B 1 134 ? -1.611 -4.32 5.203 1 95.88 134 VAL B O 1
ATOM 2268 N N . LEU B 1 135 ? -1.552 -5.68 3.42 1 96.81 135 LEU B N 1
ATOM 2269 C CA . LEU B 1 135 ? -2.477 -4.832 2.676 1 96.81 135 LEU B CA 1
ATOM 2270 C C . LEU B 1 135 ? -3.832 -4.762 3.373 1 96.81 135 LEU B C 1
ATOM 2272 O O . LEU B 1 135 ? -4.473 -3.709 3.385 1 96.81 135 LEU B O 1
ATOM 2276 N N . LEU B 1 136 ? -4.234 -5.891 3.906 1 96.19 136 LEU B N 1
ATOM 2277 C CA . LEU B 1 136 ? -5.484 -5.898 4.66 1 96.19 136 LEU B CA 1
ATOM 2278 C C . LEU B 1 136 ? -5.41 -4.949 5.848 1 96.19 136 LEU B C 1
ATOM 2280 O O . LEU B 1 136 ? -6.348 -4.195 6.105 1 96.19 13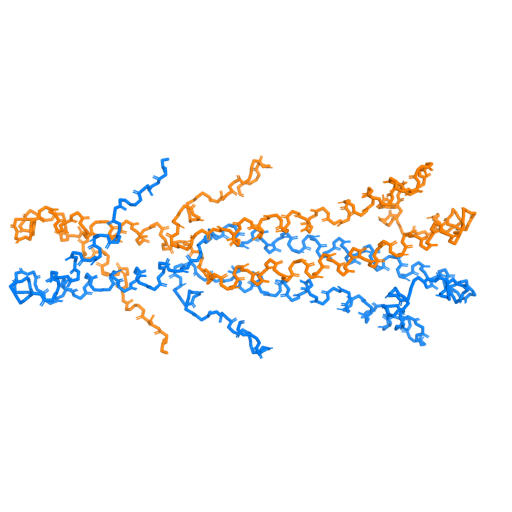6 LEU B O 1
ATOM 2284 N N . ASN B 1 137 ? -4.32 -4.938 6.559 1 94.38 137 ASN B N 1
ATOM 2285 C CA . ASN B 1 137 ? -4.133 -4.051 7.703 1 94.38 137 ASN B CA 1
ATOM 2286 C C . ASN B 1 137 ? -4.16 -2.584 7.281 1 94.38 137 ASN B C 1
ATOM 2288 O O . ASN B 1 137 ? -4.75 -1.749 7.969 1 94.38 137 ASN B O 1
ATOM 2292 N N . ILE B 1 138 ? -3.574 -2.305 6.199 1 93.62 138 ILE B N 1
ATOM 2293 C CA . ILE B 1 138 ? -3.559 -0.94 5.684 1 93.62 138 ILE B CA 1
ATOM 2294 C C . ILE B 1 138 ? -4.977 -0.515 5.305 1 93.62 138 ILE B C 1
ATOM 2296 O O . ILE B 1 138 ? -5.395 0.604 5.609 1 93.62 138 ILE B O 1
ATOM 2300 N N . ALA B 1 139 ? -5.695 -1.439 4.668 1 94.06 139 ALA B N 1
ATOM 2301 C CA . ALA B 1 139 ? -7.055 -1.144 4.227 1 94.06 139 ALA B CA 1
ATOM 2302 C C . ALA B 1 139 ? -7.969 -0.87 5.414 1 94.06 139 ALA B C 1
ATOM 2304 O O . ALA B 1 139 ? -8.977 -0.168 5.285 1 94.06 139 ALA B O 1
ATOM 2305 N N . LYS B 1 140 ? -7.582 -1.374 6.527 1 93.56 140 LYS B N 1
ATOM 2306 C CA . LYS B 1 140 ? -8.406 -1.24 7.723 1 93.56 140 LYS B CA 1
ATOM 2307 C C . LYS B 1 140 ? -8.023 0 8.523 1 93.56 140 LYS B C 1
ATOM 2309 O O . LYS B 1 140 ? -8.703 0.364 9.484 1 93.56 140 LYS B O 1
ATOM 2314 N N . ARG B 1 141 ? -6.988 0.631 8.156 1 90.38 141 ARG B N 1
ATOM 2315 C CA . ARG B 1 141 ? -6.539 1.803 8.898 1 90.38 141 ARG B CA 1
ATOM 2316 C C . ARG B 1 141 ? -7.543 2.945 8.781 1 90.38 141 ARG B C 1
ATOM 2318 O O . ARG B 1 141 ? -8.109 3.172 7.711 1 90.38 141 ARG B O 1
ATOM 2325 N N . GLU B 1 142 ? -7.578 3.637 9.875 1 87.94 142 GLU B N 1
ATOM 2326 C CA . GLU B 1 142 ? -8.445 4.812 9.875 1 87.94 142 GLU B CA 1
ATOM 2327 C C . GLU B 1 142 ? -7.758 6.008 9.219 1 87.94 142 GLU B C 1
ATOM 2329 O O . GLU B 1 142 ? -6.594 6.293 9.508 1 87.94 142 GLU B O 1
ATOM 2334 N N . PRO B 1 143 ? -8.508 6.57 8.398 1 86.81 143 PRO B N 1
ATOM 2335 C CA . PRO B 1 143 ? -7.934 7.785 7.812 1 86.81 143 PRO B CA 1
ATOM 2336 C C . PRO B 1 143 ? -7.531 8.812 8.867 1 86.81 143 PRO B C 1
ATOM 2338 O O . PRO B 1 143 ? -8.227 8.984 9.867 1 86.81 143 PRO B O 1
ATOM 2341 N N . GLY B 1 144 ? -6.352 9.469 8.625 1 85.81 144 GLY B N 1
ATOM 2342 C CA . GLY B 1 144 ? -5.891 10.516 9.531 1 85.81 144 GLY B CA 1
ATOM 2343 C C . GLY B 1 144 ? -5.137 9.977 10.734 1 85.81 144 GLY B C 1
ATOM 2344 O O 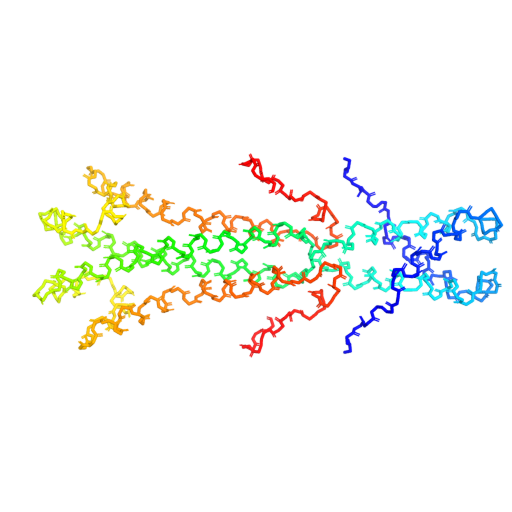. GLY B 1 144 ? -4.602 10.742 11.531 1 85.81 144 GLY B O 1
ATOM 2345 N N . ASP B 1 145 ? -5.16 8.656 10.844 1 84.81 145 ASP B N 1
ATOM 2346 C CA . ASP B 1 145 ? -4.422 8.055 11.953 1 84.81 145 ASP B CA 1
ATOM 2347 C C . ASP B 1 145 ? -2.914 8.211 11.75 1 84.81 145 ASP B C 1
ATOM 2349 O O . ASP B 1 145 ? -2.348 7.66 10.805 1 84.81 145 ASP B O 1
ATOM 2353 N N . VAL B 1 146 ? -2.328 8.906 12.641 1 83.88 146 VAL B N 1
ATOM 2354 C CA . VAL B 1 146 ? -0.924 9.273 12.469 1 83.88 146 VAL B CA 1
ATOM 2355 C C . VAL B 1 146 ? -0.034 8.125 12.945 1 83.88 146 VAL B C 1
ATOM 2357 O O . VAL B 1 146 ? 1.168 8.109 12.672 1 83.88 146 VAL B O 1
ATOM 2360 N N . ASN B 1 147 ? -0.606 7.211 13.602 1 78.25 147 ASN B N 1
ATOM 2361 C CA . ASN B 1 147 ? 0.172 6.082 14.094 1 78.25 147 ASN B CA 1
ATOM 2362 C C . ASN B 1 147 ? 0.783 5.277 12.953 1 78.25 147 ASN B C 1
ATOM 2364 O O . ASN B 1 147 ? 1.787 4.59 13.141 1 78.25 147 ASN B O 1
ATOM 2368 N N . GLY B 1 148 ? 0.17 5.363 11.828 1 73.56 148 GLY B N 1
ATOM 2369 C CA . GLY B 1 148 ? 0.709 4.703 10.656 1 73.56 148 GLY B CA 1
ATOM 2370 C C . GLY B 1 148 ? 2.016 5.312 10.172 1 73.56 148 GLY B C 1
ATOM 2371 O O . GLY B 1 148 ? 2.76 4.68 9.422 1 73.56 148 GLY B O 1
ATOM 2372 N N . CYS B 1 149 ? 2.244 6.496 10.625 1 78.75 149 CYS B N 1
ATOM 2373 C CA . CYS B 1 149 ? 3.455 7.191 10.203 1 78.75 149 CYS B CA 1
ATOM 2374 C C . CYS B 1 149 ? 4.605 6.914 11.164 1 78.75 149 CYS B C 1
ATOM 2376 O O . CYS B 1 149 ? 5.766 7.191 10.852 1 78.75 149 CYS B O 1
ATOM 2378 N N . VAL B 1 150 ? 4.277 6.656 12.312 1 65.69 150 VAL B N 1
ATOM 2379 C CA . VAL B 1 150 ? 5.305 6.441 13.328 1 65.69 150 VAL B CA 1
ATOM 2380 C C . VAL B 1 150 ? 5.754 4.98 13.312 1 65.69 150 VAL B C 1
ATOM 2382 O O . VAL B 1 150 ? 6.953 4.695 13.352 1 65.69 150 VAL B O 1
ATOM 2385 N N . LYS B 1 151 ? 4.68 4.074 13.758 1 54.72 151 LYS B N 1
ATOM 2386 C CA . LYS B 1 151 ? 4.992 2.672 14.008 1 54.72 151 LYS B CA 1
ATOM 2387 C C . LYS B 1 151 ? 5.016 1.869 12.711 1 54.72 151 LYS B C 1
ATOM 2389 O O . LYS B 1 151 ? 4.039 1.86 11.961 1 54.72 151 LYS B O 1
ATOM 2394 N N . GLY B 1 152 ? 5.926 2.057 11.922 1 46.81 152 GLY B N 1
ATOM 2395 C CA . GLY B 1 152 ? 5.898 0.979 10.945 1 46.81 152 GLY B CA 1
ATOM 2396 C C . GLY B 1 152 ? 5.34 -0.317 11.508 1 46.81 152 GLY B C 1
ATOM 2397 O O . GLY B 1 152 ? 5.562 -0.641 12.672 1 46.81 152 GLY B O 1
ATOM 2398 N N . ASN B 1 153 ? 4.055 -0.467 11.344 1 38.47 153 ASN B N 1
ATOM 2399 C CA . ASN B 1 153 ? 3.607 -1.745 11.883 1 38.47 153 ASN B CA 1
ATOM 2400 C C . ASN B 1 153 ? 4.73 -2.777 11.883 1 38.47 153 ASN B C 1
ATOM 2402 O O . ASN B 1 153 ? 5.16 -3.234 10.82 1 38.47 153 ASN B O 1
ATOM 2406 N N . CYS B 1 154 ? 5.676 -2.557 12.789 1 37.81 154 CYS B N 1
ATOM 2407 C CA . CYS B 1 154 ? 6.629 -3.643 12.977 1 37.81 154 CYS B CA 1
ATOM 2408 C C . CYS B 1 154 ? 5.91 -4.977 13.156 1 37.81 154 CYS B C 1
ATOM 2410 O O . CYS B 1 154 ? 5.129 -5.145 14.102 1 37.81 154 CYS B O 1
ATOM 2412 N N . HIS B 1 155 ? 5.41 -5.352 12.18 1 34.59 155 HIS B N 1
ATOM 2413 C CA . HIS B 1 155 ? 5.051 -6.742 12.438 1 34.59 155 HIS B CA 1
ATOM 2414 C C . HIS B 1 155 ? 6.168 -7.477 13.172 1 34.59 155 HIS B C 1
ATOM 2416 O O . HIS B 1 155 ? 7.34 -7.121 13.039 1 34.59 155 HIS B O 1
ATOM 2422 N N . SER B 1 156 ? 5.703 -8.188 14.32 1 30.05 156 SER B N 1
ATOM 2423 C CA . SER B 1 156 ? 6.484 -9.07 15.18 1 30.05 156 SER B CA 1
ATOM 2424 C C . SER B 1 156 ? 7.523 -9.852 14.383 1 30.05 156 SER B C 1
ATOM 2426 O O . SER B 1 156 ? 8.336 -10.578 14.953 1 30.05 156 SER B O 1
ATOM 2428 N N . THR B 1 157 ? 7.16 -10.086 13.195 1 33 157 THR B N 1
ATOM 2429 C CA . THR B 1 157 ? 8.094 -11.078 12.68 1 33 157 THR B CA 1
ATOM 2430 C C . THR B 1 157 ? 9.461 -10.445 12.406 1 33 157 THR B C 1
ATOM 2432 O O . THR B 1 157 ? 10.289 -11.031 11.711 1 33 157 THR B O 1
ATOM 2435 N N . GLY B 1 158 ? 9.891 -9.492 13.359 1 30.59 158 GLY B N 1
ATOM 2436 C CA . GLY B 1 158 ? 11.266 -9.047 13.438 1 30.59 158 GLY B CA 1
ATOM 2437 C C . GLY B 1 158 ? 11.586 -7.918 12.477 1 30.59 158 GLY B C 1
ATOM 2438 O O . GLY B 1 158 ? 12.602 -7.23 12.633 1 30.59 158 GLY B O 1
ATOM 2439 N N . SER B 1 159 ? 11.336 -8.031 11.312 1 28.47 159 SER B N 1
ATOM 2440 C CA . SER B 1 159 ? 11.961 -6.992 10.5 1 28.47 159 SER B CA 1
ATOM 2441 C C . SER B 1 159 ? 11.156 -5.699 10.539 1 28.47 159 SER B C 1
ATOM 2443 O O . SER B 1 159 ? 9.93 -5.727 10.5 1 28.47 159 SER B O 1
ATOM 2445 N N . CYS B 1 160 ? 11.523 -4.508 11.102 1 30.75 160 CYS B N 1
ATOM 2446 C CA . CYS B 1 160 ? 10.961 -3.182 10.875 1 30.75 160 CYS B CA 1
ATOM 2447 C C . CYS B 1 160 ? 10.945 -2.84 9.391 1 30.75 160 CYS B C 1
ATOM 2449 O O . CYS B 1 160 ? 11.883 -3.176 8.664 1 30.75 160 CYS B O 1
#

Solvent-accessible surface area (backbone atoms only — not comparable to full-atom values): 16903 Å² total; per-residue (Å²): 126,81,79,69,70,68,65,58,68,56,27,46,54,54,47,54,55,43,67,71,32,67,68,47,38,70,72,64,32,66,68,53,44,51,30,54,50,47,48,49,49,51,46,67,53,42,42,61,11,30,41,29,18,58,65,50,34,43,47,52,34,51,35,41,52,55,21,52,53,50,44,48,51,44,50,49,50,48,52,51,41,47,51,69,58,18,80,73,49,40,71,63,46,49,81,73,40,56,69,72,42,40,65,56,46,48,48,50,75,42,92,50,50,70,61,10,50,51,49,32,50,49,62,55,39,40,44,44,50,51,43,44,53,52,33,46,54,54,43,66,51,56,50,44,41,56,59,33,30,67,47,51,79,51,49,81,85,68,61,120,128,83,78,68,71,68,65,58,68,57,28,47,54,54,47,54,56,43,66,69,32,69,69,47,38,70,70,64,33,66,67,52,44,51,31,51,49,48,49,48,49,50,46,68,51,41,42,61,11,30,41,29,20,58,65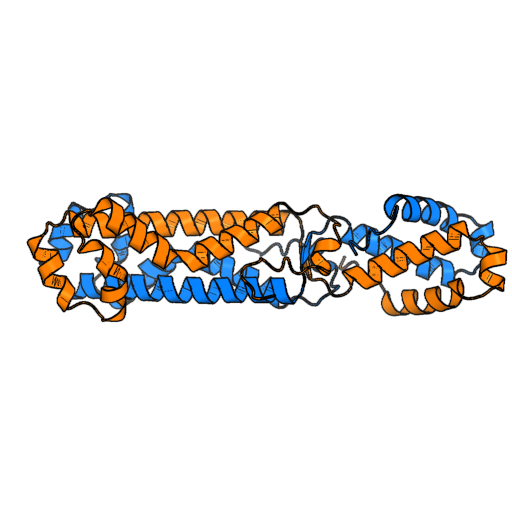,50,34,43,46,52,34,49,34,40,51,54,20,51,52,51,43,47,50,46,51,50,47,49,53,50,39,48,55,62,58,36,69,70,53,44,64,61,46,48,81,74,39,57,70,73,46,41,63,52,47,49,48,50,74,43,90,51,48,69,60,10,50,52,50,32,50,50,62,57,39,40,44,45,50,50,44,44,53,52,32,46,54,55,45,66,51,55,51,44,42,59,60,33,30,68,48,50,81,50,49,82,83,68,61,118

pLDDT: mean 82.06, std 17.71, range [28.47, 98.0]

Nearest PDB structures (foldseek):
  6lg2-assembly1_B  TM=5.479E-01  e=4.007E+00  Corynebacterium glutamicum ATCC 13032
  6lg2-assembly1_A  TM=4.972E-01  e=8.304E+00  Corynebacterium glutamicum ATCC 13032
  5c21-assembly1_A  TM=2.463E-01  e=3.611E+00  Escherichia coli
  5c21-assembly1_A  TM=2.461E-01  e=2.865E+00  Escherichia coli
  4yfx-assembly1_F  TM=1.975E-01  e=7.919E+00  Escherichia coli K-12

Organism: Caldivirga maquilingensis (strain ATCC 700844 / DSM 13496 / JCM 10307 / IC-167) (NCBI:txid397948)

Foldseek 3Di:
DPPPPDPVVVVLVVLVVQLVDPVNCVVPHPVVSVVSVVVSVLCVLPVQDDDDDLVVLVVVLVVLVVVLVVVLVVLLVVLVCLCVVNDPPNVVCLVVDDPVVNVLQVLCPDPDNVVSSVSSSCVVCVVSVVVSVVSVVSSPDDPSDSVVRPCVVPPPVPDD/DPPPPDPVVVVLVVLVVQLVDPVNCVVPHPVVSVVSVVVSVLCVLPVQDDDDDLVVLVVVLVVLVVVLVVVLVVLLVVLVCLVVVDDPVNVVCLVVDDPVVNVLQVLCPDPDNVVSSVSSSCVVCVVSVVVSVVSVVSSPDDPSPSVVRPCVVPPVVPDD

Radius of gyration: 27.49 Å; Cα contacts (8 Å, |Δi|>4): 373; chains: 2; bounding box: 28×86×58 Å

Secondary structure (DSSP, 8-state):
------SHHHHHHHHHHHHT-HHHHHHH-HHHHHHHHHHHHHHHHHTTSEEE-HHHHHHHHHHHHHHHHHHHHHHHHHHHHHHHSHHHHHHHHGGGS-HHHHHHHGGGGSS-HHHHHHHHHHHHTHHHHHHHHHHHHHHTPPTT-THHHHS----SSS--/------SHHHHHHHHHHHHT-HHHHHHH-HHHHHHHHHHHHHHHHHTTSEEE-HHHHHHHHHHHHHHHHHHHHHHHHHHHHHHHS-HHHHHHHGGGS-HHHHHHHGGGGSS-HHHHHHHHHHHHTHHHHHHHHHHHHHHTPPTT-THHHHS----TTS--

Sequence (320 aa):
MSNDLGDIKGSVKRLRERVSSGTFIKAVGKGTVRDIETLIEYYELTKSCVMLTQDEAKSLYNLYVASEGRIKKLLEGFLETMITIKSRDFAAIYPFMPSDVKELLKPLLSSNTDEGIKEVLGNVLSNLNLLGSVLLNIAKREPGDVNGCVKGNCHSTGSCMSNDLGDIKGSVKRLRERVSSGTFIKAVGKGTVRDIETLIEYYELTKSCVMLTQDEAKSLYNLYVASEGRIKKLLEGFLETMITIKSRDFAAIYPFMPSDVKELLKPLLSSNTDEGIKEVLGNVLSNLNLLGSVLLNIAKREPGDVNGCVKGNCHSTGSC